Protein AF-A0A830BGW2-F1 (afdb_monomer)

Structure (mmCIF, N/CA/C/O backbone):
data_AF-A0A830BGW2-F1
#
_entry.id   AF-A0A830BGW2-F1
#
loop_
_atom_site.group_PDB
_atom_site.id
_atom_site.type_symbol
_atom_site.label_atom_id
_atom_site.label_alt_id
_atom_site.label_comp_id
_atom_site.label_asym_id
_atom_site.label_entity_id
_atom_site.label_seq_id
_atom_site.pdbx_PDB_ins_code
_atom_site.Cartn_x
_atom_site.Cartn_y
_atom_site.Cartn_z
_atom_site.occupancy
_atom_site.B_iso_or_equiv
_atom_site.auth_seq_id
_atom_site.auth_comp_id
_atom_site.auth_asym_id
_atom_site.auth_atom_id
_atom_site.pdbx_PDB_model_num
ATOM 1 N N . MET A 1 1 ? -6.922 -3.477 -12.347 1.00 86.75 1 MET A N 1
ATOM 2 C CA . MET A 1 1 ? -7.197 -2.874 -11.031 1.00 86.75 1 MET A CA 1
ATOM 3 C C . MET A 1 1 ? -5.938 -2.142 -10.611 1.00 86.75 1 MET A C 1
ATOM 5 O O . MET A 1 1 ? -4.866 -2.716 -10.775 1.00 86.75 1 MET A O 1
ATOM 9 N N . TYR A 1 2 ? -6.068 -0.889 -10.193 1.00 94.88 2 TYR A N 1
ATOM 10 C CA . TYR A 1 2 ? -4.992 -0.072 -9.639 1.00 94.88 2 TYR A CA 1
ATOM 11 C C . TYR A 1 2 ? -5.598 0.778 -8.510 1.00 94.88 2 TYR A C 1
ATOM 13 O O . TYR A 1 2 ? -6.582 1.466 -8.786 1.00 94.88 2 TYR A O 1
ATOM 21 N N . PRO A 1 3 ? -5.069 0.718 -7.274 1.00 97.75 3 PRO A N 1
ATOM 22 C CA . PRO A 1 3 ? -4.076 -0.238 -6.771 1.00 97.75 3 PRO A CA 1
ATOM 23 C C . PRO A 1 3 ? -4.504 -1.704 -6.942 1.00 97.75 3 PRO A C 1
ATOM 25 O O . PRO A 1 3 ? -5.617 -2.009 -7.366 1.00 97.75 3 PRO A O 1
ATOM 28 N N . GLY A 1 4 ? -3.600 -2.637 -6.676 1.00 98.12 4 GLY A N 1
ATOM 29 C CA . GLY A 1 4 ? -3.905 -4.062 -6.681 1.00 98.12 4 GLY A CA 1
ATOM 30 C C . GLY A 1 4 ? -4.868 -4.470 -5.556 1.00 98.12 4 GLY A C 1
ATOM 31 O O . GLY A 1 4 ? -5.144 -3.682 -4.651 1.00 98.12 4 GLY A O 1
ATOM 32 N N . PRO A 1 5 ? -5.383 -5.711 -5.593 1.00 97.88 5 PRO A N 1
ATOM 33 C CA . PRO A 1 5 ? -6.327 -6.190 -4.591 1.00 97.88 5 PRO A CA 1
ATOM 34 C C . PRO A 1 5 ? -5.725 -6.192 -3.181 1.00 97.88 5 PRO A C 1
ATOM 36 O O . PRO A 1 5 ? -4.561 -6.557 -2.981 1.00 97.88 5 PRO A O 1
ATOM 39 N N . THR A 1 6 ? -6.557 -5.852 -2.198 1.00 98.25 6 THR A N 1
ATOM 40 C CA . THR A 1 6 ? -6.263 -6.105 -0.786 1.00 98.25 6 THR A CA 1
ATOM 41 C C . THR A 1 6 ? -6.292 -7.605 -0.529 1.00 98.25 6 THR A C 1
ATOM 43 O O . THR A 1 6 ? -7.244 -8.288 -0.909 1.00 98.25 6 THR A O 1
ATOM 46 N N . LEU A 1 7 ? -5.254 -8.118 0.122 1.00 98.38 7 LEU A N 1
ATOM 47 C CA . LEU A 1 7 ? -5.226 -9.482 0.632 1.00 98.38 7 LEU A CA 1
ATOM 48 C C . LEU A 1 7 ? -5.586 -9.452 2.113 1.00 98.38 7 LEU A C 1
ATOM 50 O O . LEU A 1 7 ? -4.956 -8.723 2.875 1.00 98.38 7 LEU A O 1
ATOM 54 N N . GLU A 1 8 ? -6.582 -10.235 2.513 1.00 97.88 8 GLU A N 1
ATOM 55 C CA . GLU A 1 8 ? -6.997 -10.367 3.910 1.00 97.88 8 GLU A CA 1
ATOM 56 C C . GLU A 1 8 ? -6.738 -11.787 4.400 1.00 97.88 8 GLU A C 1
ATOM 58 O O . GLU A 1 8 ? -7.087 -12.757 3.728 1.00 97.88 8 GLU A O 1
ATOM 63 N N . VAL A 1 9 ? -6.104 -11.890 5.562 1.00 97.56 9 VAL A N 1
ATOM 64 C CA . VAL A 1 9 ? -5.676 -13.141 6.200 1.00 97.56 9 VAL A CA 1
ATOM 65 C C . VAL A 1 9 ? -5.701 -12.968 7.716 1.00 97.56 9 VAL A C 1
ATOM 67 O O . VAL A 1 9 ? -5.643 -11.844 8.213 1.00 97.56 9 VAL A O 1
ATOM 70 N N . ASN A 1 10 ? -5.747 -14.064 8.461 1.00 97.88 10 ASN A N 1
ATOM 71 C CA . ASN A 1 10 ? -5.605 -14.064 9.913 1.00 97.88 10 ASN A CA 1
ATOM 72 C C . ASN A 1 10 ? -4.161 -14.402 10.320 1.00 97.88 10 ASN A C 1
ATOM 74 O O . ASN A 1 10 ? -3.410 -15.061 9.594 1.00 97.88 10 ASN A O 1
ATOM 78 N N . ASN A 1 11 ? -3.756 -13.977 11.515 1.00 97.31 11 ASN A N 1
ATOM 79 C CA . ASN A 1 11 ? -2.487 -14.395 12.109 1.00 97.31 11 ASN A CA 1
ATOM 80 C C . ASN A 1 11 ? -2.453 -15.921 12.327 1.00 97.31 11 ASN A C 1
ATOM 82 O O . ASN A 1 11 ? -3.187 -16.467 13.154 1.00 97.31 11 ASN A O 1
ATOM 86 N N . GLY A 1 12 ? -1.549 -16.604 11.621 1.00 96.75 12 GLY A N 1
ATOM 87 C CA . GLY A 1 12 ? -1.435 -18.064 11.588 1.00 96.75 12 GLY A CA 1
ATOM 88 C C . GLY A 1 12 ? -1.764 -18.682 10.228 1.00 96.75 12 GLY A C 1
ATOM 89 O O . GLY A 1 12 ? -1.385 -19.829 9.992 1.00 96.75 12 GLY A O 1
ATOM 90 N N . ASP A 1 13 ? -2.395 -17.933 9.319 1.00 97.88 13 ASP A N 1
ATOM 91 C CA . ASP A 1 13 ? -2.767 -18.439 7.998 1.00 97.88 13 ASP A CA 1
ATOM 92 C C . ASP A 1 13 ? -1.550 -18.663 7.089 1.00 97.88 13 ASP A C 1
ATOM 94 O O . ASP A 1 13 ? -0.530 -17.962 7.153 1.00 97.88 13 ASP A O 1
ATOM 98 N N . THR A 1 14 ? -1.683 -19.628 6.174 1.00 98.06 14 THR A N 1
ATOM 99 C CA . THR A 1 14 ? -0.762 -19.810 5.047 1.00 98.06 14 THR A CA 1
ATOM 100 C C . THR A 1 14 ? -1.310 -19.114 3.809 1.00 98.06 14 THR A C 1
ATOM 102 O O . THR A 1 14 ? -2.296 -19.555 3.218 1.00 98.06 14 THR A O 1
ATOM 105 N N . LEU A 1 15 ? -0.613 -18.074 3.358 1.00 97.38 15 LEU A N 1
ATOM 106 C CA . LEU A 1 15 ? -0.932 -17.380 2.118 1.00 97.38 15 LEU A CA 1
ATOM 107 C C . LEU A 1 15 ? -0.281 -18.104 0.930 1.00 97.38 15 LEU A C 1
ATOM 109 O O . LEU A 1 15 ? 0.913 -18.413 0.956 1.00 97.38 15 LEU A O 1
ATOM 113 N N . VAL A 1 16 ? -1.061 -18.366 -0.125 1.00 98.50 16 VAL A N 1
ATOM 114 C CA . VAL A 1 16 ? -0.588 -18.988 -1.374 1.00 98.50 16 VAL A CA 1
ATOM 115 C C . VAL A 1 16 ? -1.024 -18.145 -2.568 1.00 98.50 16 VAL A C 1
ATOM 117 O O . VAL A 1 16 ? -2.206 -18.107 -2.900 1.00 98.50 16 VAL A O 1
ATOM 120 N N . VAL A 1 17 ? -0.077 -17.502 -3.253 1.00 98.50 17 VAL A N 1
ATOM 121 C CA . VAL A 1 17 ? -0.365 -16.621 -4.397 1.00 98.50 17 VAL A CA 1
ATOM 122 C C . VAL A 1 17 ? 0.412 -17.064 -5.627 1.00 98.50 17 VAL A C 1
ATOM 124 O O . VAL A 1 17 ? 1.641 -17.010 -5.664 1.00 98.50 17 VAL A O 1
ATOM 127 N N . LYS A 1 18 ? -0.309 -17.475 -6.675 1.00 98.62 18 LYS A N 1
ATOM 128 C CA . LYS A 1 18 ? 0.269 -17.738 -7.998 1.00 98.62 18 LYS A CA 1
ATOM 129 C C . LYS A 1 18 ? 0.289 -16.451 -8.820 1.00 98.62 18 LYS A C 1
ATOM 131 O O . LYS A 1 18 ? -0.730 -16.036 -9.364 1.00 98.62 18 LYS A O 1
ATOM 136 N N . VAL A 1 19 ? 1.469 -15.865 -8.971 1.00 98.56 19 VAL A N 1
ATOM 137 C CA . VAL A 1 19 ? 1.695 -14.697 -9.824 1.00 98.56 19 VAL A CA 1
ATOM 138 C C . VAL A 1 19 ? 1.971 -15.177 -11.241 1.00 98.56 19 VAL A C 1
ATOM 140 O O . VAL A 1 19 ? 2.866 -15.988 -11.460 1.00 98.56 19 VAL A O 1
ATOM 143 N N . THR A 1 20 ? 1.201 -14.691 -12.214 1.00 98.56 20 THR A N 1
ATOM 144 C CA . THR A 1 20 ? 1.438 -14.941 -13.644 1.00 98.56 20 THR A CA 1
ATOM 145 C C . THR A 1 20 ? 1.809 -13.631 -14.311 1.00 98.56 20 THR A C 1
ATOM 147 O O . THR A 1 20 ? 0.979 -12.727 -14.403 1.00 98.56 20 THR A O 1
ATOM 150 N N . ASN A 1 21 ? 3.049 -13.525 -14.777 1.00 98.44 21 ASN A N 1
ATOM 151 C CA . ASN A 1 21 ? 3.533 -12.310 -15.402 1.00 98.44 21 ASN A CA 1
ATOM 152 C C . ASN A 1 21 ? 3.025 -12.218 -16.847 1.00 98.44 21 ASN A C 1
ATOM 154 O O . ASN A 1 21 ? 3.524 -12.901 -17.738 1.00 98.44 21 ASN A O 1
ATOM 158 N N . ARG A 1 22 ? 2.031 -11.359 -17.078 1.00 97.62 22 ARG A N 1
ATOM 159 C CA . ARG A 1 22 ? 1.539 -10.998 -18.420 1.00 97.62 22 ARG A CA 1
ATOM 160 C C . ARG A 1 22 ? 2.045 -9.629 -18.891 1.00 97.62 22 ARG A C 1
ATOM 162 O O . ARG A 1 22 ? 1.592 -9.137 -19.918 1.00 97.62 22 ARG A O 1
ATOM 169 N N . ALA A 1 23 ? 2.945 -9.001 -18.138 1.00 95.00 23 ALA A N 1
ATOM 170 C CA . ALA A 1 23 ? 3.544 -7.726 -18.497 1.00 95.00 23 ALA A CA 1
ATOM 171 C C . ALA A 1 23 ? 4.742 -7.920 -19.440 1.00 95.00 23 ALA A C 1
ATOM 173 O O . ALA A 1 23 ? 5.259 -9.022 -19.616 1.00 95.00 23 ALA A O 1
ATOM 174 N N . ARG A 1 24 ? 5.216 -6.812 -20.020 1.00 96.19 24 ARG A N 1
ATOM 175 C CA . ARG A 1 24 ? 6.426 -6.777 -20.861 1.00 96.19 24 ARG A CA 1
ATOM 176 C C . ARG A 1 24 ? 7.738 -6.798 -20.070 1.00 96.19 24 ARG A C 1
ATOM 178 O O . ARG A 1 24 ? 8.797 -6.998 -20.655 1.00 96.19 24 ARG A O 1
ATOM 185 N N . TYR A 1 25 ? 7.675 -6.550 -18.763 1.00 97.25 25 TYR A N 1
ATOM 186 C CA . TYR A 1 25 ? 8.839 -6.457 -17.884 1.00 97.25 25 TYR A CA 1
ATOM 187 C C . TYR A 1 25 ? 9.001 -7.719 -17.043 1.00 97.25 25 TYR A C 1
ATOM 189 O O . TYR A 1 25 ? 8.020 -8.373 -16.698 1.00 97.25 25 TYR A O 1
ATOM 197 N N . ASN A 1 26 ? 10.244 -8.028 -16.683 1.00 98.19 26 ASN A N 1
ATOM 198 C CA . ASN A 1 26 ? 10.555 -8.942 -15.588 1.00 98.19 26 ASN A CA 1
ATOM 199 C C . ASN A 1 26 ? 9.978 -8.393 -14.277 1.00 98.19 26 ASN A C 1
ATOM 201 O O . ASN A 1 26 ? 10.038 -7.187 -14.047 1.00 98.19 26 ASN A O 1
ATOM 205 N N . VAL A 1 27 ? 9.411 -9.264 -13.442 1.00 98.25 27 VAL A N 1
ATOM 206 C CA . VAL A 1 27 ? 8.794 -8.848 -12.178 1.00 98.25 27 VAL A CA 1
ATOM 207 C C . VAL A 1 27 ? 8.971 -9.905 -11.097 1.00 98.25 27 VAL A C 1
ATOM 209 O O . VAL A 1 27 ? 8.933 -11.107 -11.362 1.00 98.25 27 VAL A O 1
ATOM 212 N N . THR A 1 28 ? 9.105 -9.448 -9.865 1.00 98.69 28 THR A N 1
ATOM 213 C CA . THR A 1 28 ? 8.924 -10.218 -8.638 1.00 98.69 28 THR A CA 1
ATOM 214 C C . THR A 1 28 ? 7.951 -9.478 -7.729 1.00 98.69 28 THR A C 1
ATOM 216 O O . THR A 1 28 ? 7.797 -8.263 -7.857 1.00 98.69 28 THR A O 1
ATOM 219 N N . ILE A 1 29 ? 7.280 -10.191 -6.826 1.00 98.75 29 ILE A N 1
ATOM 220 C CA . ILE A 1 29 ? 6.390 -9.602 -5.818 1.00 98.75 29 ILE A CA 1
ATOM 221 C C . ILE A 1 29 ? 6.987 -9.848 -4.438 1.00 98.75 29 ILE A C 1
ATOM 223 O O . ILE A 1 29 ? 7.392 -10.970 -4.145 1.00 98.75 29 ILE A O 1
ATOM 227 N N . HIS A 1 30 ? 7.017 -8.804 -3.617 1.00 98.75 30 HIS A N 1
ATOM 228 C CA . HIS A 1 30 ? 7.438 -8.834 -2.226 1.00 98.75 30 HIS A CA 1
ATOM 229 C C . HIS A 1 30 ? 6.271 -8.542 -1.286 1.00 98.75 30 HIS A C 1
ATOM 231 O O . HIS A 1 30 ? 5.373 -7.755 -1.597 1.00 98.75 30 HIS A O 1
ATOM 237 N N . TRP A 1 31 ? 6.311 -9.188 -0.126 1.00 98.44 31 TRP A N 1
ATOM 238 C CA . TRP A 1 31 ? 5.293 -9.147 0.919 1.00 98.44 31 TRP A CA 1
ATOM 239 C C . TRP A 1 31 ? 5.818 -8.279 2.058 1.00 98.44 31 TRP A C 1
ATOM 241 O O . TRP A 1 31 ? 6.328 -8.785 3.056 1.00 98.44 31 TRP A O 1
ATOM 251 N N . HIS A 1 32 ? 5.767 -6.965 1.857 1.00 98.12 32 HIS A N 1
ATOM 252 C CA . HIS A 1 32 ? 6.460 -6.000 2.697 1.00 98.12 32 HIS A CA 1
ATOM 253 C C . HIS A 1 32 ? 6.093 -6.141 4.173 1.00 98.12 32 HIS A C 1
ATOM 255 O O . HIS A 1 32 ? 4.924 -6.104 4.552 1.00 98.12 32 HIS A O 1
ATOM 261 N N . GLY A 1 33 ? 7.120 -6.288 5.007 1.00 97.12 33 GLY A N 1
ATOM 262 C CA . GLY A 1 33 ? 6.994 -6.456 6.450 1.00 97.12 33 GLY A CA 1
ATOM 263 C C . GLY A 1 33 ? 6.668 -7.880 6.901 1.00 97.12 33 GLY A C 1
ATOM 264 O O . GLY A 1 33 ? 6.787 -8.157 8.092 1.00 97.12 33 GLY A O 1
ATOM 265 N N . VAL A 1 34 ? 6.310 -8.812 6.008 1.00 97.94 34 VAL A N 1
ATOM 266 C CA . VAL A 1 34 ? 6.160 -10.225 6.385 1.00 97.94 34 VAL A CA 1
ATOM 267 C C . VAL A 1 34 ? 7.537 -10.796 6.708 1.00 97.94 34 VAL A C 1
ATOM 269 O O . VAL A 1 34 ? 8.451 -10.734 5.895 1.00 97.94 34 VAL A O 1
ATOM 272 N N . ARG A 1 35 ? 7.689 -11.407 7.886 1.00 95.88 35 ARG A N 1
ATOM 273 C CA . ARG A 1 35 ? 9.000 -11.876 8.384 1.00 95.88 35 ARG A CA 1
ATOM 274 C C . ARG A 1 35 ? 9.650 -13.006 7.572 1.00 95.88 35 ARG A C 1
ATOM 276 O O . ARG A 1 35 ? 10.829 -13.276 7.768 1.00 95.88 35 ARG A O 1
ATOM 283 N N . GLN A 1 36 ? 8.889 -13.709 6.731 1.00 96.75 36 GLN A N 1
ATOM 284 C CA . GLN A 1 36 ? 9.351 -14.847 5.918 1.00 96.75 36 GLN A CA 1
ATOM 285 C C . GLN A 1 36 ? 10.139 -15.907 6.708 1.00 96.75 36 GLN A C 1
ATOM 287 O O . GLN A 1 36 ? 11.223 -16.350 6.316 1.00 96.75 36 GLN A O 1
ATOM 292 N N . MET A 1 37 ? 9.582 -16.335 7.846 1.00 95.94 37 MET A N 1
ATOM 293 C CA . MET A 1 37 ? 10.225 -17.290 8.750 1.00 95.94 37 MET A CA 1
ATOM 294 C C . MET A 1 37 ? 10.520 -18.618 8.038 1.00 95.94 37 MET A C 1
ATOM 296 O O . MET A 1 37 ? 9.629 -19.443 7.842 1.00 95.94 37 MET A O 1
ATOM 300 N N . ARG A 1 38 ? 11.798 -18.834 7.692 1.00 96.12 38 ARG A N 1
ATOM 301 C CA . ARG A 1 38 ? 12.296 -20.004 6.939 1.00 96.12 38 ARG A CA 1
ATOM 302 C C . ARG A 1 38 ? 11.680 -20.158 5.539 1.00 96.12 38 ARG A C 1
ATOM 304 O O . ARG A 1 38 ? 11.678 -21.261 5.008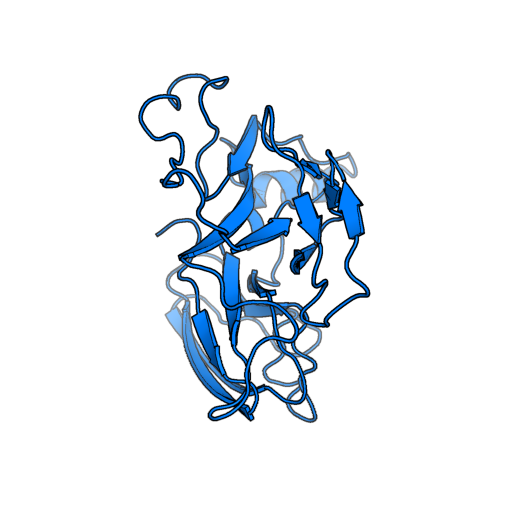 1.00 96.12 38 ARG A O 1
ATOM 311 N N . THR A 1 39 ? 11.195 -19.073 4.935 1.00 97.56 39 THR A N 1
ATOM 312 C CA . THR A 1 39 ? 10.552 -19.068 3.605 1.00 97.56 39 THR A CA 1
ATOM 313 C C . THR A 1 39 ? 11.134 -17.9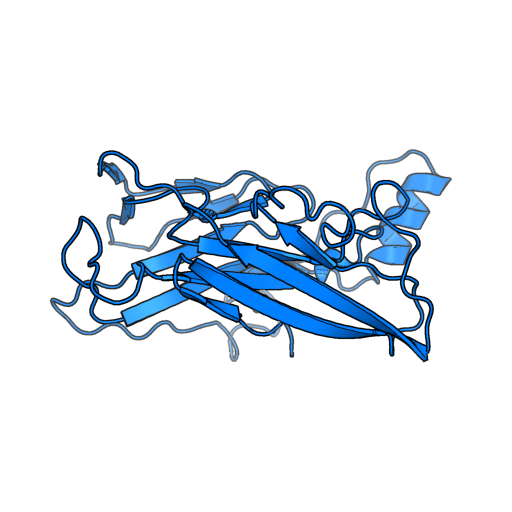99 2.682 1.00 97.56 39 THR A C 1
ATOM 315 O O . THR A 1 39 ? 10.430 -17.446 1.842 1.00 97.56 39 THR A O 1
ATOM 318 N N . ALA A 1 40 ? 12.436 -17.716 2.801 1.00 97.62 40 ALA A N 1
ATOM 319 C CA . ALA A 1 40 ? 13.110 -16.649 2.052 1.00 97.62 40 ALA A CA 1
ATOM 320 C C . ALA A 1 40 ? 12.941 -16.750 0.522 1.00 97.62 40 ALA A C 1
ATOM 322 O O . ALA A 1 40 ? 12.902 -15.729 -0.154 1.00 97.62 40 ALA A O 1
ATOM 323 N N . TRP A 1 41 ? 12.765 -17.952 -0.041 1.00 97.69 41 TRP A N 1
ATOM 324 C CA . TRP A 1 41 ? 12.482 -18.135 -1.476 1.00 97.69 41 TRP A CA 1
ATOM 325 C C . TRP A 1 41 ? 11.164 -17.487 -1.933 1.00 97.69 41 TRP A C 1
ATOM 327 O O . TRP A 1 41 ? 10.995 -17.231 -3.120 1.00 97.69 41 TRP A O 1
ATOM 337 N N . ALA A 1 42 ? 10.232 -17.232 -1.012 1.00 98.25 42 ALA A N 1
ATOM 338 C CA . ALA A 1 42 ? 8.969 -16.551 -1.267 1.00 98.25 42 ALA A CA 1
ATOM 339 C C . ALA A 1 42 ? 9.014 -15.058 -0.891 1.00 98.25 42 ALA A C 1
ATOM 341 O O . ALA A 1 42 ? 7.970 -14.408 -0.890 1.00 98.25 42 ALA A O 1
ATOM 342 N N . ASP A 1 43 ? 10.190 -14.514 -0.563 1.00 98.44 43 ASP A N 1
ATOM 343 C CA . ASP A 1 43 ? 10.312 -13.131 -0.110 1.00 98.44 43 ASP A CA 1
ATOM 344 C C . ASP A 1 43 ? 10.145 -12.120 -1.246 1.00 98.44 43 ASP A C 1
ATOM 346 O O . ASP A 1 43 ? 9.420 -11.148 -1.072 1.00 98.44 43 ASP A O 1
ATOM 350 N N . GLY A 1 44 ? 10.748 -12.350 -2.419 1.00 98.31 44 GLY A N 1
ATOM 351 C CA . GLY A 1 44 ? 10.502 -11.525 -3.607 1.00 98.31 44 GLY A CA 1
ATOM 352 C C . GLY A 1 44 ? 11.634 -10.637 -4.134 1.00 98.31 44 GLY A C 1
ATOM 353 O O . GLY A 1 44 ? 11.660 -10.452 -5.349 1.00 98.31 44 GLY A O 1
ATOM 354 N N . PRO A 1 45 ? 12.559 -10.067 -3.341 1.00 98.31 45 PRO A N 1
ATOM 355 C CA . PRO A 1 45 ? 13.558 -9.134 -3.866 1.00 98.31 45 PRO A CA 1
ATOM 356 C C . PRO A 1 45 ? 14.372 -9.693 -5.049 1.00 98.31 45 PRO A C 1
ATOM 358 O O . PRO A 1 45 ? 15.059 -10.716 -4.937 1.00 98.31 45 PRO A O 1
ATOM 361 N N . GLU A 1 46 ? 14.261 -9.024 -6.206 1.00 97.94 46 GLU A N 1
ATOM 362 C CA . GLU A 1 46 ? 14.873 -9.457 -7.467 1.00 97.94 46 GLU A CA 1
ATOM 363 C C . GLU A 1 46 ? 16.401 -9.548 -7.329 1.00 97.94 46 GLU A C 1
ATOM 365 O O . GLU A 1 46 ? 17.042 -8.629 -6.827 1.00 97.94 46 GLU A O 1
ATOM 370 N N . PHE A 1 47 ? 16.979 -10.669 -7.770 1.00 97.94 47 PHE A N 1
ATOM 371 C CA . PHE A 1 47 ? 18.412 -10.992 -7.680 1.00 97.94 47 PHE A CA 1
ATOM 372 C C . PHE A 1 47 ? 18.985 -11.140 -6.262 1.00 97.94 47 PHE A C 1
ATOM 374 O O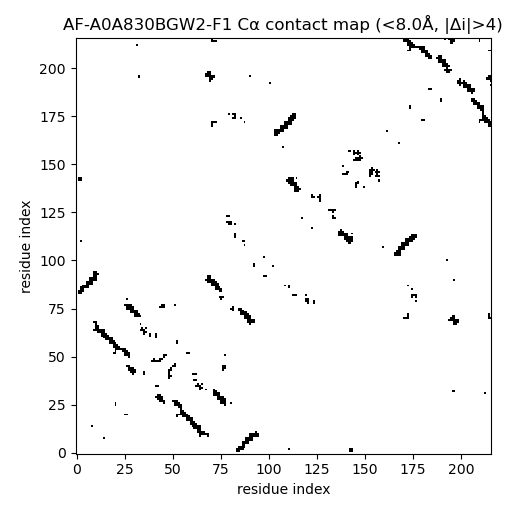 . PHE A 1 47 ? 20.179 -11.392 -6.128 1.00 97.94 47 PHE A O 1
ATOM 381 N N . VAL A 1 48 ? 18.152 -11.067 -5.221 1.00 98.25 48 VAL A N 1
ATOM 382 C CA . VAL A 1 48 ? 18.559 -11.358 -3.838 1.00 98.25 48 VAL A CA 1
ATOM 383 C C . VAL A 1 48 ? 18.025 -12.720 -3.411 1.00 98.25 48 VAL A C 1
ATOM 385 O O . VAL A 1 48 ? 18.803 -13.617 -3.104 1.00 98.25 48 VAL A O 1
ATOM 388 N N . THR A 1 49 ? 16.703 -12.904 -3.425 1.00 98.00 49 THR A N 1
ATOM 389 C CA . THR A 1 49 ? 16.070 -14.164 -2.993 1.00 98.00 49 THR A CA 1
ATOM 390 C C . THR A 1 49 ? 15.549 -15.001 -4.153 1.00 98.00 49 THR A C 1
ATOM 392 O O . THR A 1 49 ? 15.353 -16.207 -4.005 1.00 98.00 49 THR A O 1
ATOM 395 N N . GLN A 1 50 ? 15.360 -14.390 -5.327 1.00 97.44 50 GLN A N 1
ATOM 396 C CA . GLN A 1 50 ? 14.929 -15.091 -6.532 1.00 97.44 50 GLN A CA 1
ATOM 397 C C . GLN A 1 50 ? 15.345 -14.382 -7.827 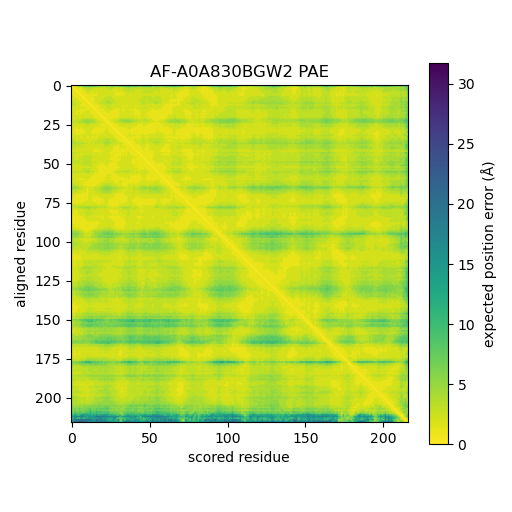1.00 97.44 50 GLN A C 1
ATOM 399 O O . GLN A 1 50 ? 15.525 -13.165 -7.882 1.00 97.44 50 GLN A O 1
ATOM 404 N N . CYS A 1 51 ? 15.410 -15.149 -8.916 1.00 98.06 51 CYS A N 1
ATOM 405 C CA . CYS A 1 51 ? 15.373 -14.588 -10.264 1.00 98.06 51 CYS A CA 1
ATOM 406 C C . CYS A 1 51 ? 13.961 -14.057 -10.595 1.00 98.06 51 CYS A C 1
ATOM 408 O O . CYS A 1 51 ? 12.966 -14.558 -10.052 1.00 98.06 51 CYS A O 1
ATOM 410 N N . PRO A 1 52 ? 13.843 -13.082 -11.514 1.00 98.25 52 PRO A N 1
ATOM 411 C CA . PRO A 1 52 ? 12.547 -12.541 -11.895 1.00 98.25 52 PRO A CA 1
ATOM 412 C C . PRO A 1 52 ? 11.651 -13.545 -12.613 1.00 98.25 52 PRO A C 1
ATOM 414 O O . PRO A 1 52 ? 12.102 -14.381 -13.404 1.00 98.25 52 PRO A O 1
ATOM 417 N N . ILE A 1 53 ? 10.344 -13.376 -12.421 1.00 98.69 53 ILE A N 1
ATOM 418 C CA . ILE A 1 53 ? 9.321 -14.037 -13.223 1.00 98.69 53 ILE A CA 1
ATOM 419 C C . ILE A 1 53 ? 9.332 -13.366 -14.597 1.00 98.69 53 ILE A C 1
ATOM 421 O O . ILE A 1 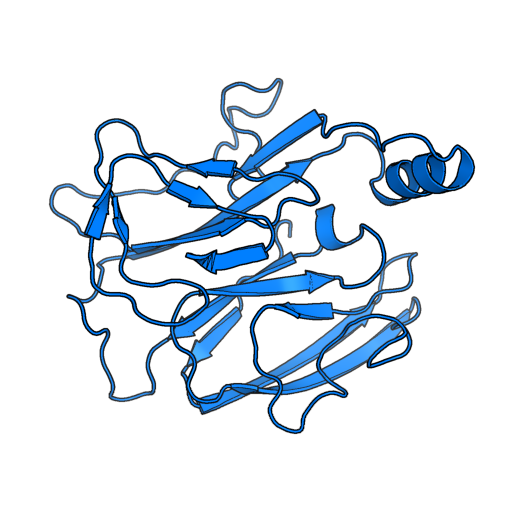53 ? 8.923 -12.212 -14.747 1.00 98.69 53 ILE A O 1
ATOM 425 N N . ARG A 1 54 ? 9.823 -14.074 -15.616 1.00 98.44 54 ARG A N 1
ATOM 426 C CA . ARG A 1 54 ? 9.861 -13.563 -16.995 1.00 98.44 54 ARG A CA 1
ATOM 427 C C . ARG A 1 54 ? 8.447 -13.401 -17.577 1.00 98.44 54 ARG A C 1
ATOM 429 O O . ARG A 1 54 ? 7.543 -14.129 -17.153 1.00 98.44 54 ARG A O 1
ATOM 436 N N . PRO A 1 55 ? 8.250 -12.519 -18.574 1.00 98.56 55 PRO A N 1
ATOM 437 C CA . PRO A 1 55 ? 6.999 -12.438 -19.324 1.00 98.56 55 PRO A CA 1
ATOM 438 C C . PRO A 1 55 ? 6.501 -13.815 -19.786 1.00 98.56 55 PRO A C 1
ATOM 440 O O . PRO A 1 55 ? 7.269 -14.643 -20.277 1.00 98.56 55 PRO A O 1
ATOM 443 N N . GLY A 1 56 ? 5.212 -14.079 -19.583 1.00 98.44 56 GLY A N 1
ATOM 444 C CA . GLY A 1 56 ? 4.554 -15.348 -19.897 1.00 98.44 56 GLY A CA 1
ATOM 445 C C . GLY A 1 56 ? 4.818 -16.487 -18.905 1.00 98.44 56 GLY A C 1
ATOM 446 O O . GLY A 1 56 ? 4.303 -17.587 -19.106 1.00 98.44 56 GLY A O 1
ATOM 447 N N . LYS A 1 57 ? 5.609 -16.272 -17.846 1.00 98.62 57 LYS A N 1
ATOM 448 C CA . LYS A 1 57 ? 5.882 -17.277 -16.804 1.00 98.62 57 LYS A CA 1
ATOM 449 C C . LYS A 1 57 ? 5.089 -16.996 -15.529 1.00 98.62 57 LYS A C 1
ATOM 451 O O . LYS A 1 57 ? 4.537 -15.912 -15.336 1.00 98.62 57 LYS A O 1
ATOM 456 N N . SER A 1 58 ? 5.044 -17.995 -14.653 1.00 98.62 58 SER A N 1
ATOM 457 C CA . SER A 1 58 ? 4.374 -17.905 -13.358 1.00 98.62 58 SER A CA 1
ATOM 458 C C . SER A 1 58 ? 5.282 -18.391 -12.237 1.00 98.62 58 SER A C 1
ATOM 460 O O . SER A 1 58 ? 6.140 -19.243 -12.458 1.00 98.62 58 SER A O 1
ATOM 462 N N . TYR A 1 59 ? 5.038 -17.891 -11.031 1.00 98.56 59 TYR A N 1
ATOM 463 C CA . TYR A 1 59 ? 5.659 -18.358 -9.796 1.00 98.56 59 TYR A CA 1
ATOM 464 C C . TYR A 1 59 ? 4.618 -18.369 -8.676 1.00 98.56 59 TYR A C 1
ATOM 466 O O . TYR A 1 59 ? 3.735 -17.510 -8.641 1.00 98.56 59 TYR A O 1
ATOM 474 N N . THR A 1 60 ? 4.697 -19.350 -7.779 1.00 98.75 60 THR A N 1
ATOM 475 C CA . THR A 1 60 ? 3.780 -19.463 -6.642 1.00 98.75 60 THR A CA 1
ATOM 476 C C . THR A 1 60 ? 4.516 -19.140 -5.353 1.00 98.75 60 THR A C 1
ATOM 478 O O . THR A 1 60 ? 5.376 -19.899 -4.919 1.00 98.75 60 THR A O 1
ATOM 481 N N . TYR A 1 61 ? 4.122 -18.036 -4.729 1.00 98.75 61 TYR A N 1
ATOM 482 C CA . TYR A 1 61 ? 4.534 -17.658 -3.385 1.00 98.75 61 TYR A CA 1
ATOM 483 C C . TYR A 1 61 ? 3.708 -18.441 -2.367 1.00 98.75 61 TYR A C 1
ATOM 485 O O . TYR A 1 61 ? 2.487 -18.530 -2.505 1.00 98.75 61 TYR A O 1
ATOM 493 N N . ARG A 1 62 ? 4.366 -19.026 -1.365 1.00 98.50 62 ARG A N 1
ATOM 494 C CA . ARG A 1 62 ? 3.720 -19.757 -0.270 1.00 98.50 62 ARG A CA 1
ATOM 495 C C . ARG A 1 62 ? 4.506 -19.549 1.018 1.00 98.50 62 ARG A C 1
ATOM 497 O O . ARG A 1 62 ? 5.674 -19.927 1.073 1.00 98.50 62 ARG A O 1
ATOM 504 N N . PHE A 1 63 ? 3.856 -19.004 2.039 1.00 98.31 63 PHE A N 1
ATOM 505 C CA . PHE A 1 63 ? 4.433 -18.802 3.370 1.00 98.31 63 PHE A CA 1
ATOM 506 C C . PHE A 1 63 ? 3.331 -18.688 4.427 1.00 98.31 63 PHE A C 1
ATOM 508 O O . PHE A 1 63 ? 2.175 -18.414 4.107 1.00 98.31 63 PHE A O 1
ATOM 515 N N . THR A 1 64 ? 3.697 -18.899 5.689 1.00 98.06 64 THR A N 1
ATOM 516 C CA . THR A 1 64 ? 2.787 -18.769 6.836 1.00 98.06 64 THR A CA 1
ATOM 517 C C . THR A 1 64 ? 3.075 -17.478 7.583 1.00 98.06 64 THR A C 1
ATOM 519 O O . THR A 1 64 ? 4.232 -17.176 7.876 1.00 98.06 64 THR A O 1
ATOM 522 N N . ILE A 1 65 ? 2.025 -16.736 7.919 1.00 96.62 65 ILE A N 1
ATOM 523 C CA . ILE A 1 65 ? 2.123 -15.510 8.710 1.00 96.62 65 ILE A CA 1
ATOM 524 C C . ILE A 1 65 ? 2.186 -15.886 10.186 1.00 96.62 65 ILE A C 1
ATOM 526 O O . ILE A 1 65 ? 1.332 -16.615 10.683 1.00 96.62 65 ILE A O 1
ATOM 530 N N . GLN A 1 66 ? 3.220 -15.415 10.885 1.00 94.44 66 GLN A N 1
ATOM 531 C CA . GLN A 1 66 ? 3.491 -15.817 12.265 1.00 94.44 66 GLN A CA 1
ATOM 532 C C . GLN A 1 66 ? 3.757 -14.609 13.160 1.00 94.44 66 GLN A C 1
ATOM 534 O O . GLN A 1 66 ? 4.788 -13.939 13.041 1.00 94.44 66 GLN A O 1
ATOM 539 N N . GLY A 1 67 ? 2.843 -14.371 14.103 1.00 94.38 67 GLY A N 1
ATOM 540 C CA . GLY A 1 67 ? 3.018 -13.372 15.156 1.00 94.38 67 GLY A CA 1
ATOM 541 C C . GLY A 1 67 ? 3.064 -11.944 14.617 1.00 94.38 67 GLY A C 1
ATOM 542 O O . GLY A 1 67 ? 3.909 -11.159 15.055 1.00 94.38 67 GLY A O 1
ATOM 543 N N . GLN A 1 68 ? 2.218 -11.650 13.630 1.00 96.38 68 GLN A N 1
ATOM 544 C CA . GLN A 1 68 ? 2.013 -10.323 13.051 1.00 96.38 68 GLN A CA 1
ATOM 545 C C . GLN A 1 68 ? 0.511 -10.083 12.933 1.00 96.38 68 GLN A C 1
ATOM 547 O O . GLN A 1 68 ? -0.205 -10.985 12.512 1.00 96.38 68 GLN A O 1
ATOM 552 N N . GLU A 1 69 ? 0.053 -8.890 13.300 1.00 97.25 69 GLU A N 1
ATOM 553 C CA . GLU A 1 69 ? -1.352 -8.473 13.240 1.00 97.25 69 GLU A CA 1
ATOM 554 C C . GLU A 1 69 ? -1.419 -6.976 12.953 1.00 97.25 69 GLU A C 1
ATOM 556 O O . GLU A 1 69 ? -0.730 -6.181 13.585 1.00 97.25 69 GLU A O 1
ATOM 561 N N . GLY A 1 70 ? -2.254 -6.566 12.006 1.00 97.38 70 GLY A N 1
ATOM 562 C CA . G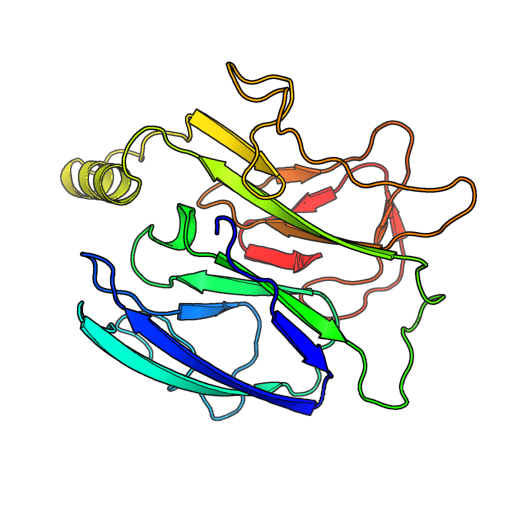LY A 1 70 ? -2.402 -5.173 11.611 1.00 97.38 70 GLY A CA 1
ATOM 563 C C . GLY A 1 70 ? -2.356 -5.005 10.100 1.00 97.38 70 GLY A C 1
ATOM 564 O O . GLY A 1 70 ? -2.951 -5.782 9.357 1.00 97.38 70 GLY A O 1
ATOM 565 N N . THR A 1 71 ? -1.705 -3.939 9.650 1.00 98.44 71 THR A N 1
ATOM 566 C CA . THR A 1 71 ? -1.625 -3.579 8.233 1.00 98.44 71 THR A CA 1
ATOM 567 C C . THR A 1 71 ? -0.193 -3.749 7.755 1.00 98.44 71 THR A C 1
ATOM 569 O O . THR A 1 71 ? 0.727 -3.218 8.369 1.00 98.44 71 THR A O 1
ATOM 572 N N . LEU A 1 72 ? -0.036 -4.467 6.652 1.00 98.31 72 LEU A N 1
ATOM 573 C CA . LEU A 1 72 ? 1.145 -4.540 5.805 1.00 98.31 72 LEU A CA 1
ATOM 574 C C . LEU A 1 72 ? 0.718 -4.236 4.362 1.00 98.31 72 LEU A C 1
ATOM 576 O O . LEU A 1 72 ? -0.409 -3.809 4.092 1.00 98.31 72 LEU A O 1
ATOM 580 N N . TRP A 1 73 ? 1.610 -4.469 3.410 1.00 98.62 73 TRP A N 1
ATOM 581 C CA . TRP A 1 73 ? 1.323 -4.306 1.994 1.00 98.62 73 TRP A CA 1
ATOM 582 C C . TRP A 1 73 ? 2.191 -5.242 1.160 1.00 98.62 73 TRP A C 1
ATOM 584 O O . TRP A 1 73 ? 3.155 -5.827 1.645 1.00 98.62 73 TRP A O 1
ATOM 594 N N . TRP A 1 74 ? 1.828 -5.427 -0.099 1.00 98.69 74 TRP A N 1
ATOM 595 C CA . TRP A 1 74 ? 2.625 -6.158 -1.073 1.00 98.69 74 TRP A CA 1
ATOM 596 C C . TRP A 1 74 ? 2.940 -5.236 -2.244 1.00 98.69 74 TRP A C 1
ATOM 598 O O . TRP A 1 74 ? 2.159 -4.341 -2.570 1.00 98.69 74 TRP A O 1
ATOM 608 N N . HIS A 1 75 ? 4.084 -5.443 -2.889 1.00 98.69 75 HIS A N 1
ATOM 609 C CA . HIS A 1 75 ? 4.485 -4.645 -4.042 1.00 98.69 75 HIS A CA 1
ATOM 610 C C . HIS A 1 75 ? 5.447 -5.385 -4.960 1.00 98.69 75 HIS A C 1
ATOM 612 O O . HIS A 1 75 ? 6.100 -6.346 -4.558 1.00 98.69 75 HIS A O 1
ATOM 618 N N . ALA A 1 76 ? 5.566 -4.931 -6.206 1.00 98.38 76 ALA A N 1
ATOM 619 C CA . ALA A 1 76 ? 6.635 -5.403 -7.069 1.00 98.38 76 ALA A CA 1
ATOM 620 C C . ALA A 1 76 ? 8.002 -5.042 -6.473 1.00 98.38 76 ALA A C 1
ATOM 622 O O . ALA A 1 76 ? 8.202 -3.929 -5.993 1.00 98.38 76 ALA A O 1
ATOM 623 N N . HIS A 1 77 ? 8.963 -5.959 -6.521 1.00 97.94 77 HIS A N 1
ATOM 624 C CA . HIS A 1 77 ? 10.316 -5.724 -6.006 1.00 97.94 77 HIS A CA 1
ATOM 625 C C . HIS A 1 77 ? 11.368 -5.826 -7.115 1.00 97.94 77 HIS A C 1
ATOM 627 O O . HIS A 1 77 ? 12.455 -6.377 -6.935 1.00 97.94 77 HIS A O 1
ATOM 633 N N . SER A 1 78 ? 11.013 -5.269 -8.275 1.00 97.12 78 SER A N 1
ATOM 634 C CA . SER A 1 78 ? 11.841 -5.186 -9.479 1.00 97.12 78 SER A CA 1
ATOM 635 C C . SER A 1 78 ? 11.750 -3.773 -10.050 1.00 97.12 78 SER A C 1
ATOM 637 O O . SER A 1 78 ? 10.673 -3.337 -10.471 1.00 97.12 78 SER A O 1
ATOM 639 N N . SER A 1 79 ? 12.874 -3.051 -10.075 1.00 95.12 79 SER A N 1
ATOM 640 C CA . SER A 1 79 ? 12.940 -1.660 -10.552 1.00 95.12 79 SER A CA 1
ATOM 641 C C . SER A 1 79 ? 11.843 -0.769 -9.922 1.00 95.12 79 SER A C 1
ATOM 643 O O . SER A 1 79 ? 11.497 -0.927 -8.754 1.00 95.12 79 SER A O 1
ATOM 645 N N . TRP A 1 80 ? 11.285 0.175 -10.683 1.00 96.69 80 TRP A N 1
ATOM 646 C CA . TRP A 1 80 ? 10.199 1.069 -10.263 1.00 96.69 80 TRP A CA 1
ATOM 647 C C . TRP A 1 80 ? 8.799 0.522 -10.579 1.00 96.69 80 TRP A C 1
ATOM 649 O O . TRP A 1 80 ? 7.824 1.271 -10.604 1.00 96.69 80 TRP A O 1
ATOM 659 N N . LEU A 1 81 ? 8.649 -0.793 -10.790 1.00 97.38 81 LEU A N 1
ATOM 660 C CA . LEU A 1 81 ? 7.329 -1.385 -11.055 1.00 97.38 81 LEU A CA 1
ATOM 661 C C . LEU A 1 81 ? 6.351 -1.196 -9.885 1.00 97.38 81 LEU A C 1
ATOM 663 O O . LEU A 1 81 ? 5.141 -1.138 -10.108 1.00 97.38 81 LEU A O 1
ATOM 667 N N . ARG A 1 82 ? 6.851 -1.021 -8.651 1.00 97.12 82 ARG A N 1
ATOM 668 C CA . ARG A 1 82 ? 6.008 -0.699 -7.488 1.00 97.12 82 ARG A CA 1
ATOM 669 C C . ARG A 1 82 ? 5.303 0.654 -7.563 1.00 97.12 82 ARG A C 1
ATOM 671 O O . ARG A 1 82 ? 4.449 0.891 -6.729 1.00 97.12 82 ARG A O 1
ATOM 678 N N . ALA A 1 83 ? 5.596 1.504 -8.551 1.00 97.00 83 ALA A N 1
ATOM 679 C CA . ALA A 1 83 ? 4.802 2.708 -8.813 1.00 97.00 83 ALA A CA 1
ATOM 680 C C . ALA A 1 83 ? 3.327 2.386 -9.116 1.00 97.00 83 ALA A C 1
ATOM 682 O O . ALA A 1 83 ? 2.443 3.198 -8.871 1.00 97.00 83 ALA A O 1
ATOM 683 N N . THR A 1 84 ? 3.054 1.201 -9.678 1.00 97.31 84 THR A N 1
ATOM 684 C CA . THR A 1 84 ? 1.696 0.783 -10.076 1.00 97.31 84 THR A CA 1
ATOM 685 C C . THR A 1 84 ? 1.328 -0.633 -9.636 1.00 97.31 84 THR A C 1
ATOM 687 O O . THR A 1 84 ? 0.149 -0.976 -9.592 1.00 97.31 84 THR A O 1
ATOM 690 N N . VAL A 1 85 ? 2.313 -1.463 -9.282 1.00 98.19 85 VAL A N 1
ATOM 691 C CA . VAL A 1 85 ? 2.107 -2.849 -8.844 1.00 98.19 85 VAL A CA 1
ATOM 692 C C . VAL A 1 85 ? 2.296 -2.940 -7.332 1.00 98.19 85 VAL A C 1
ATOM 694 O O . VAL A 1 85 ? 3.391 -3.237 -6.853 1.00 98.19 85 VAL A O 1
ATOM 697 N N . TYR A 1 86 ? 1.228 -2.666 -6.588 1.00 98.56 86 TYR A N 1
ATOM 698 C CA . TYR A 1 86 ? 1.175 -2.766 -5.129 1.00 98.56 86 TYR A CA 1
ATOM 699 C C . TYR A 1 86 ? -0.265 -2.920 -4.634 1.00 98.56 86 TYR A C 1
ATOM 701 O O . TYR A 1 86 ? -1.201 -2.609 -5.368 1.00 98.56 86 TYR A O 1
ATOM 709 N N . GLY A 1 87 ? -0.451 -3.365 -3.394 1.00 98.50 87 GLY A N 1
ATOM 710 C CA . GLY A 1 87 ? -1.756 -3.455 -2.738 1.00 98.50 87 GLY A CA 1
ATOM 711 C C . GLY A 1 87 ? -1.627 -3.698 -1.235 1.00 98.50 87 GLY A C 1
ATOM 712 O O . GLY A 1 87 ? -0.542 -3.985 -0.732 1.00 98.50 87 GLY A O 1
ATOM 713 N N . ALA A 1 88 ? -2.730 -3.570 -0.499 1.00 98.50 88 ALA A N 1
ATOM 714 C CA . ALA A 1 88 ? -2.735 -3.778 0.948 1.00 98.50 88 ALA A CA 1
ATOM 715 C C . ALA A 1 88 ? -2.654 -5.272 1.316 1.00 98.50 88 ALA A C 1
ATOM 717 O O . ALA A 1 88 ? -3.159 -6.138 0.598 1.00 98.50 88 ALA A O 1
ATOM 718 N N . LEU A 1 89 ? -2.064 -5.563 2.476 1.00 98.56 89 LEU A N 1
ATOM 719 C CA . LEU A 1 89 ? -2.102 -6.867 3.135 1.00 98.56 89 LEU A CA 1
ATOM 720 C C . LEU A 1 89 ? -2.614 -6.657 4.564 1.00 98.56 89 LEU A C 1
ATOM 722 O O . LEU A 1 89 ? -1.905 -6.131 5.418 1.00 98.56 89 LEU A O 1
ATOM 726 N N . VAL A 1 90 ? -3.859 -7.038 4.822 1.00 98.44 90 VAL A N 1
ATOM 727 C CA . VAL A 1 90 ? -4.492 -6.917 6.137 1.00 98.44 90 VAL A CA 1
ATOM 728 C C . VAL A 1 90 ? -4.363 -8.243 6.868 1.00 98.44 90 VAL A C 1
ATOM 730 O O . VAL A 1 90 ? -4.850 -9.266 6.392 1.00 98.44 90 VAL A O 1
ATOM 733 N N . ILE A 1 91 ? -3.727 -8.206 8.037 1.00 98.25 91 ILE A N 1
ATOM 734 C CA . ILE A 1 91 ? -3.580 -9.358 8.919 1.00 98.25 91 ILE A CA 1
ATOM 735 C C . ILE A 1 91 ? -4.475 -9.140 10.135 1.00 98.25 91 ILE A C 1
ATOM 737 O O . ILE A 1 91 ? -4.191 -8.302 10.993 1.00 98.25 91 ILE A O 1
ATOM 741 N N . ARG A 1 92 ? -5.587 -9.861 10.192 1.00 97.44 92 ARG A N 1
ATOM 742 C CA . ARG A 1 92 ? -6.533 -9.821 11.309 1.00 97.44 92 ARG A CA 1
ATOM 743 C C . ARG A 1 92 ? -5.991 -10.631 12.498 1.00 97.44 92 ARG A C 1
ATOM 745 O O . ARG A 1 92 ? -5.102 -11.469 12.302 1.00 97.44 92 ARG A O 1
ATOM 752 N N . PRO A 1 93 ? -6.518 -10.403 13.718 1.00 97.06 93 PRO A N 1
ATOM 753 C CA . PRO A 1 93 ? -6.248 -11.278 14.851 1.00 97.06 93 PRO A CA 1
ATOM 754 C C . PRO A 1 93 ? -6.497 -12.739 14.488 1.00 97.06 93 PRO A C 1
ATOM 756 O O . PRO A 1 93 ? -7.286 -13.042 13.586 1.00 97.06 93 PRO A O 1
ATOM 759 N N . ARG A 1 94 ? -5.807 -13.646 15.178 1.00 96.50 94 ARG A N 1
ATOM 760 C CA . ARG A 1 94 ? -6.065 -15.078 15.024 1.00 96.50 94 ARG A CA 1
ATOM 761 C C . ARG A 1 94 ? -7.545 -15.370 15.290 1.00 96.50 94 ARG A C 1
ATOM 763 O O . ARG A 1 94 ? -8.202 -14.676 16.061 1.00 96.50 94 ARG A O 1
ATOM 770 N N . GLU A 1 95 ? -8.075 -16.409 14.655 1.00 93.62 95 GLU A N 1
ATOM 771 C CA . GLU A 1 95 ? -9.437 -16.861 14.926 1.00 93.62 95 GLU A CA 1
ATOM 772 C C . GLU A 1 95 ? -9.646 -17.117 16.430 1.00 93.62 95 GLU A C 1
ATOM 774 O O . GLU A 1 95 ? -8.879 -17.845 17.060 1.00 93.62 95 GLU A O 1
ATOM 779 N N . GLY A 1 96 ? -10.673 -16.481 17.000 1.00 93.31 96 GLY A N 1
ATOM 780 C CA . GLY A 1 96 ? -10.964 -16.502 18.438 1.00 93.31 96 GLY A CA 1
ATOM 781 C C . GLY A 1 96 ? -10.379 -15.328 19.234 1.00 93.31 96 GLY A C 1
ATOM 782 O O . GLY A 1 96 ? -10.893 -15.036 20.312 1.00 93.31 96 GLY A O 1
ATOM 783 N N . ASP A 1 97 ? -9.391 -14.612 18.693 1.00 95.88 97 ASP A N 1
ATOM 784 C CA . ASP A 1 97 ? -8.794 -13.437 19.331 1.00 95.88 97 ASP A CA 1
ATOM 785 C C . ASP A 1 97 ? -9.504 -12.137 18.908 1.00 95.88 97 ASP A C 1
ATOM 787 O O . ASP A 1 97 ? -10.206 -12.055 17.895 1.00 95.88 97 ASP A O 1
ATOM 791 N N . SER A 1 98 ? -9.316 -11.079 19.699 1.00 95.31 98 SER A N 1
ATOM 792 C CA . SER A 1 98 ? -9.865 -9.747 19.437 1.00 95.31 98 SER A CA 1
ATOM 793 C C . SER A 1 98 ? -8.769 -8.691 19.371 1.00 95.31 98 SER A C 1
ATOM 795 O O . SER A 1 98 ? -7.722 -8.829 20.001 1.00 95.31 98 SER A O 1
ATOM 797 N N . TYR A 1 99 ? -9.041 -7.581 18.680 1.00 96.50 99 TYR A N 1
ATOM 798 C CA . TYR A 1 99 ? -8.183 -6.400 18.754 1.00 96.50 99 TYR A CA 1
ATOM 799 C C . TYR A 1 99 ? -7.989 -5.946 20.216 1.00 96.50 99 TYR A C 1
ATOM 801 O O . TYR A 1 99 ? -8.924 -6.044 21.015 1.00 96.50 99 TYR A O 1
ATOM 809 N N . PRO A 1 100 ? -6.830 -5.361 20.573 1.00 96.31 100 PRO A N 1
ATOM 810 C CA . PRO A 1 100 ? -6.590 -4.786 21.902 1.00 96.31 100 PRO A CA 1
ATOM 811 C C . PRO A 1 100 ? -7.292 -3.427 22.107 1.00 96.31 100 PRO A C 1
ATOM 813 O O . PRO A 1 100 ? -6.992 -2.692 23.046 1.00 96.31 100 PRO A O 1
ATOM 816 N N . PHE A 1 101 ? -8.204 -3.067 21.206 1.00 95.81 101 PHE A N 1
ATOM 817 C CA . PHE A 1 101 ? -9.035 -1.869 21.219 1.00 95.81 101 PHE A CA 1
ATOM 818 C C . PHE A 1 101 ? -10.459 -2.243 20.774 1.00 95.81 101 PHE A C 1
ATOM 820 O O . PHE A 1 101 ? -10.644 -3.296 20.156 1.00 95.81 101 PHE A O 1
ATOM 827 N N . PRO A 1 102 ? -11.479 -1.411 21.066 1.00 95.56 102 PRO A N 1
ATOM 828 C CA . PRO A 1 102 ? -12.853 -1.689 20.656 1.00 95.56 102 PRO A CA 1
ATOM 829 C C . PRO A 1 102 ? -12.951 -1.974 19.157 1.00 95.56 102 PRO A C 1
ATOM 831 O O . PRO A 1 102 ? -12.387 -1.238 18.345 1.00 95.56 102 PRO A O 1
ATOM 834 N N . LYS A 1 103 ? -13.666 -3.044 18.790 1.00 94.75 103 LYS A N 1
ATOM 835 C CA . LYS A 1 103 ? -13.826 -3.449 17.390 1.00 94.75 103 LYS A CA 1
ATOM 836 C C . LYS A 1 103 ? -14.381 -2.269 16.570 1.00 94.75 103 LYS A C 1
ATOM 838 O O . LYS A 1 103 ? -15.460 -1.778 16.907 1.00 94.75 103 LYS A O 1
ATOM 843 N N . PRO A 1 104 ? -13.675 -1.813 15.520 1.00 95.31 104 PRO A N 1
ATOM 844 C CA . PRO A 1 104 ? -14.141 -0.706 14.695 1.00 95.31 104 PRO A CA 1
ATOM 845 C C . PRO A 1 104 ? -15.389 -1.121 13.910 1.00 95.31 104 PRO A C 1
ATOM 847 O O . PRO A 1 104 ? -15.576 -2.300 13.598 1.00 95.31 104 PRO A O 1
ATOM 850 N N . LYS A 1 105 ? -16.234 -0.146 13.565 1.00 95.38 105 LYS A N 1
ATOM 851 C CA . LYS A 1 105 ? -17.412 -0.382 12.725 1.00 95.38 105 LYS A CA 1
ATOM 852 C C . LYS A 1 105 ? -17.006 -0.797 11.315 1.00 95.38 105 LYS A C 1
ATOM 854 O O . LYS A 1 105 ? -17.538 -1.769 10.783 1.00 95.38 105 LYS A O 1
ATOM 859 N N . SER A 1 106 ? -16.082 -0.046 10.727 1.00 94.69 106 SER A N 1
ATOM 860 C CA . SER A 1 106 ? -15.535 -0.310 9.403 1.00 94.69 106 SER A CA 1
ATOM 861 C C . SER A 1 106 ? -14.016 -0.180 9.413 1.00 94.69 106 SER A C 1
ATOM 863 O O . SER A 1 106 ? -13.424 0.481 10.275 1.00 94.69 106 SER A O 1
ATOM 865 N N . GLU A 1 107 ? -13.381 -0.837 8.449 1.00 96.12 107 GLU A N 1
ATOM 866 C CA . GLU A 1 107 ? -11.945 -0.773 8.226 1.00 96.12 107 GLU A CA 1
ATOM 867 C C . GLU A 1 107 ? -11.703 -0.378 6.771 1.00 96.12 107 GLU A C 1
ATOM 869 O O . GLU A 1 107 ? -12.269 -0.991 5.869 1.00 96.12 107 GLU A O 1
ATOM 874 N N . THR A 1 108 ? -10.876 0.639 6.530 1.00 96.94 108 THR A N 1
ATOM 875 C CA . THR A 1 108 ? -10.612 1.143 5.174 1.00 96.94 108 THR A CA 1
ATOM 876 C C . THR A 1 108 ? -9.110 1.249 4.919 1.00 96.94 108 THR A C 1
ATOM 878 O O . THR A 1 108 ? -8.438 2.051 5.576 1.00 96.94 108 THR A O 1
ATOM 881 N N . PRO A 1 109 ? -8.560 0.473 3.967 1.00 97.56 109 PRO A N 1
ATOM 882 C CA . PRO A 1 109 ? -7.211 0.683 3.455 1.00 97.56 109 PRO A CA 1
ATOM 883 C C . PRO A 1 109 ? -7.098 2.006 2.693 1.00 97.56 109 PRO A C 1
ATOM 885 O O . PRO A 1 109 ? -7.884 2.283 1.786 1.00 97.56 109 PRO A O 1
ATOM 888 N N . LEU A 1 110 ? -6.096 2.805 3.054 1.00 97.75 110 LEU A N 1
ATOM 889 C CA . LEU A 1 110 ? -5.720 4.043 2.378 1.00 97.75 110 LEU A CA 1
ATOM 890 C C . LEU A 1 110 ? -4.265 3.924 1.926 1.00 97.75 110 LEU A C 1
ATOM 892 O O . LEU A 1 110 ? -3.335 4.089 2.714 1.00 97.75 110 LEU A O 1
ATOM 896 N N . LEU A 1 111 ? -4.076 3.606 0.651 1.00 98.00 111 LEU A N 1
ATOM 897 C CA . LEU A 1 111 ? -2.771 3.481 0.018 1.00 98.00 111 LEU A CA 1
ATOM 898 C C . LEU A 1 111 ? -2.370 4.839 -0.558 1.00 98.00 111 LEU A C 1
ATOM 900 O O . LEU A 1 111 ? -2.972 5.305 -1.525 1.00 98.00 111 LEU A O 1
ATOM 904 N N . LEU A 1 112 ? -1.379 5.481 0.052 1.00 98.19 112 LEU A N 1
ATOM 905 C CA . LEU A 1 112 ? -0.794 6.723 -0.441 1.00 98.19 112 LEU A CA 1
ATOM 906 C C . LEU A 1 112 ? 0.251 6.387 -1.502 1.00 98.19 112 LEU A C 1
ATOM 908 O O . LEU A 1 112 ? 1.142 5.577 -1.242 1.00 98.19 112 LEU A O 1
ATOM 912 N N . GLY A 1 113 ? 0.156 6.984 -2.682 1.00 96.88 113 GLY A N 1
ATOM 913 C CA . GLY A 1 113 ? 1.035 6.675 -3.804 1.00 96.88 113 GLY A CA 1
ATOM 914 C C . GLY A 1 113 ? 1.449 7.904 -4.597 1.00 96.88 113 GLY A C 1
ATOM 915 O O . GLY A 1 113 ? 1.111 9.039 -4.264 1.00 96.88 113 GLY A O 1
ATOM 916 N N . GLU A 1 114 ? 2.165 7.648 -5.682 1.00 96.69 114 GLU A N 1
ATOM 917 C CA . GLU A 1 114 ? 2.623 8.645 -6.646 1.00 96.69 114 GLU A CA 1
ATOM 918 C C . GLU A 1 114 ? 2.194 8.224 -8.056 1.00 96.69 114 GLU A C 1
ATOM 920 O O . GLU A 1 114 ? 2.047 7.033 -8.350 1.00 96.69 114 GLU A O 1
ATOM 925 N N . TRP A 1 115 ? 1.994 9.211 -8.920 1.00 96.75 115 TRP A N 1
ATOM 926 C CA . TRP A 1 115 ? 1.616 9.053 -10.315 1.00 96.75 115 TRP A CA 1
ATOM 927 C C . TRP A 1 115 ? 2.570 9.841 -11.209 1.00 96.75 115 TRP A C 1
ATOM 929 O O . TRP A 1 115 ? 2.867 11.003 -10.937 1.00 96.75 115 TRP A O 1
ATOM 939 N N . TRP A 1 116 ? 3.009 9.204 -12.291 1.00 97.06 116 TRP A N 1
ATOM 940 C CA . TRP A 1 116 ? 3.717 9.852 -13.388 1.00 97.06 116 TRP A CA 1
ATOM 941 C C . TRP A 1 116 ? 2.902 9.666 -14.662 1.00 97.06 116 TRP A C 1
ATOM 943 O O . TRP A 1 116 ? 2.470 8.550 -14.959 1.00 97.06 116 TRP A O 1
ATOM 953 N N . ASP A 1 117 ? 2.772 10.728 -15.448 1.00 96.69 117 ASP A N 1
ATOM 954 C CA . ASP A 1 117 ? 2.252 10.653 -16.813 1.00 96.69 117 ASP A CA 1
ATOM 955 C C . ASP A 1 117 ? 3.234 9.888 -17.714 1.00 96.69 117 ASP A C 1
ATOM 957 O O . ASP A 1 117 ? 2.849 9.152 -18.628 1.00 96.69 117 ASP A O 1
ATOM 961 N N . ALA A 1 118 ? 4.531 10.018 -17.422 1.00 97.31 118 ALA A N 1
ATOM 962 C CA . ALA A 1 118 ? 5.577 9.214 -18.031 1.00 97.31 118 ALA A CA 1
ATOM 963 C C . ALA A 1 118 ? 5.616 7.793 -17.450 1.00 97.31 118 ALA A C 1
ATOM 965 O O . ALA A 1 118 ? 5.330 7.549 -16.282 1.00 97.31 118 ALA A O 1
ATOM 966 N N . ASN A 1 119 ? 6.085 6.832 -18.249 1.00 96.69 119 ASN A N 1
ATOM 967 C CA . ASN A 1 119 ? 6.339 5.479 -17.764 1.00 96.69 119 ASN A CA 1
ATOM 968 C C . ASN A 1 119 ? 7.424 5.492 -16.659 1.00 96.69 119 ASN A C 1
ATOM 970 O O . ASN A 1 119 ? 8.577 5.817 -16.967 1.00 96.69 119 ASN A O 1
ATOM 974 N N . PRO A 1 120 ? 7.130 5.048 -15.418 1.00 96.44 120 PRO A N 1
ATOM 975 C CA . PRO A 1 120 ? 8.087 5.086 -14.305 1.00 96.44 120 PRO A CA 1
ATOM 976 C C . PRO A 1 120 ? 9.399 4.334 -14.577 1.00 96.44 120 PRO A C 1
ATOM 978 O O . PRO A 1 120 ? 10.457 4.698 -14.065 1.00 96.44 120 PRO A O 1
ATOM 981 N N . ILE A 1 121 ? 9.362 3.301 -15.428 1.00 96.94 121 ILE A N 1
ATOM 982 C CA . ILE A 1 121 ? 10.565 2.562 -15.837 1.00 96.94 121 ILE A CA 1
ATOM 983 C C . ILE A 1 121 ? 11.484 3.411 -16.719 1.00 96.94 121 ILE A C 1
ATOM 985 O O . ILE A 1 121 ? 12.706 3.288 -16.637 1.00 96.94 121 ILE A O 1
ATOM 989 N N . ASP A 1 122 ? 10.920 4.274 -17.560 1.00 97.38 122 ASP A N 1
ATOM 990 C CA . ASP A 1 122 ? 11.717 5.166 -18.396 1.00 97.38 122 ASP A CA 1
ATOM 991 C C . ASP A 1 122 ? 12.290 6.324 -17.565 1.00 97.38 122 ASP A C 1
ATOM 993 O O . ASP A 1 122 ? 13.456 6.672 -17.762 1.00 97.38 122 ASP A O 1
ATOM 997 N N . VAL A 1 123 ? 11.550 6.807 -16.556 1.00 97.12 123 VAL A N 1
ATOM 998 C CA . VAL A 1 123 ? 12.030 7.799 -15.573 1.00 97.12 123 VAL A CA 1
ATOM 999 C C . VAL A 1 123 ? 13.287 7.299 -14.850 1.00 97.12 123 VAL A C 1
ATOM 1001 O O . VAL A 1 123 ? 14.337 7.943 -14.909 1.00 97.12 123 VAL A O 1
ATOM 1004 N N . VAL A 1 124 ? 13.237 6.112 -14.230 1.00 96.19 124 VAL A N 1
ATOM 1005 C CA . VAL A 1 124 ? 14.406 5.565 -13.510 1.00 96.19 124 VAL A CA 1
ATOM 1006 C C . VAL A 1 124 ? 15.560 5.210 -14.451 1.00 96.19 124 VAL A C 1
ATOM 1008 O O . VAL A 1 124 ? 16.734 5.351 -14.098 1.00 96.19 124 VAL A O 1
ATOM 1011 N N . ARG A 1 125 ? 15.265 4.785 -15.684 1.00 96.81 125 ARG A N 1
ATOM 1012 C CA . ARG A 1 125 ? 16.292 4.479 -16.686 1.00 96.81 125 ARG A CA 1
ATOM 1013 C C . ARG A 1 125 ? 17.021 5.738 -17.151 1.00 96.81 125 ARG A C 1
ATOM 1015 O O . ARG A 1 125 ? 18.236 5.687 -17.335 1.00 96.81 125 ARG A O 1
ATOM 1022 N N . GLN A 1 126 ? 16.311 6.847 -17.347 1.00 97.44 126 GLN A N 1
ATOM 1023 C CA . GLN A 1 126 ? 16.921 8.137 -17.665 1.00 97.44 126 GLN A CA 1
ATOM 1024 C C . GLN A 1 126 ? 17.816 8.615 -16.519 1.00 97.44 126 GLN A C 1
ATOM 1026 O O . GLN A 1 126 ? 18.967 8.975 -16.773 1.00 97.44 126 GLN A O 1
ATOM 1031 N N . ALA A 1 127 ? 17.333 8.547 -15.275 1.00 96.81 127 ALA A N 1
ATOM 1032 C CA . ALA A 1 127 ? 18.126 8.889 -14.093 1.00 96.81 127 ALA A CA 1
ATOM 1033 C C . ALA A 1 127 ? 19.412 8.047 -14.020 1.00 96.81 127 ALA A C 1
ATOM 1035 O O . ALA A 1 127 ? 20.507 8.581 -13.893 1.00 96.81 127 ALA A O 1
ATOM 1036 N N . THR A 1 128 ? 19.304 6.734 -14.247 1.00 96.88 128 THR A N 1
ATOM 1037 C CA . THR A 1 128 ? 20.459 5.818 -14.241 1.00 96.88 128 THR A CA 1
ATOM 1038 C C . THR A 1 128 ? 21.472 6.141 -15.345 1.00 96.88 128 THR A C 1
ATOM 1040 O O . THR A 1 128 ? 22.675 6.076 -15.118 1.00 96.88 128 THR A O 1
ATOM 1043 N N . ARG A 1 129 ? 21.009 6.491 -16.554 1.00 97.44 129 ARG A N 1
ATOM 1044 C CA . ARG A 1 129 ? 21.888 6.832 -17.689 1.00 97.44 129 ARG A CA 1
ATOM 1045 C C . ARG A 1 129 ? 22.608 8.165 -17.516 1.00 97.44 129 ARG A C 1
ATOM 1047 O O . ARG A 1 129 ? 23.736 8.300 -17.969 1.00 97.44 129 ARG A O 1
ATOM 1054 N N . THR A 1 130 ? 21.929 9.150 -16.938 1.00 97.62 130 THR A N 1
ATOM 1055 C CA . THR A 1 130 ? 22.446 10.520 -16.795 1.00 97.62 130 THR A CA 1
ATOM 1056 C C . THR A 1 130 ? 23.189 10.741 -15.479 1.00 97.62 130 THR A C 1
ATOM 1058 O O . THR A 1 130 ? 23.979 11.673 -15.386 1.00 97.62 130 THR A O 1
ATOM 1061 N N . GLY A 1 131 ? 22.932 9.913 -14.462 1.00 96.88 131 GLY A N 1
ATOM 1062 C CA . GLY A 1 131 ? 23.402 10.125 -13.091 1.00 96.88 131 GLY A CA 1
ATOM 1063 C C . GLY A 1 131 ? 22.657 11.238 -12.343 1.00 96.88 131 GLY A C 1
ATOM 1064 O O . GLY A 1 131 ? 22.992 11.524 -11.19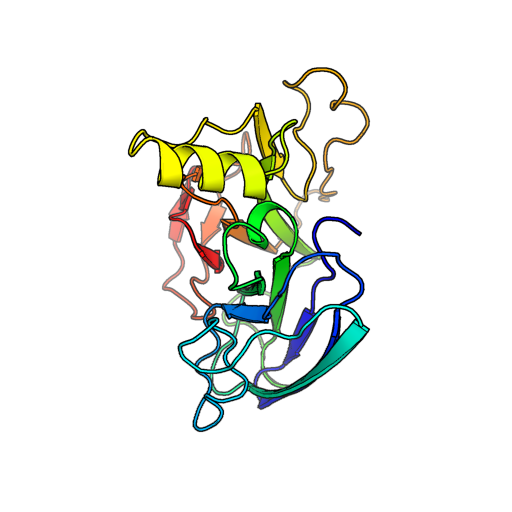6 1.00 96.88 131 GLY A O 1
ATOM 1065 N N . ALA A 1 132 ? 21.662 11.873 -12.971 1.00 96.62 132 ALA A N 1
ATOM 1066 C CA . ALA A 1 132 ? 20.846 12.913 -12.359 1.00 96.62 132 ALA A CA 1
ATOM 1067 C C . ALA A 1 132 ? 19.714 12.320 -11.506 1.00 96.62 132 ALA A C 1
ATOM 1069 O O . ALA A 1 132 ? 19.363 11.142 -11.626 1.00 96.62 132 ALA A O 1
ATOM 1070 N N . ALA A 1 133 ? 19.109 13.160 -10.665 1.00 94.44 133 ALA A N 1
ATOM 1071 C CA . ALA A 1 133 ? 17.906 12.788 -9.930 1.00 94.44 133 ALA A CA 1
ATOM 1072 C C . ALA A 1 133 ? 16.754 12.435 -10.898 1.00 94.44 133 ALA A C 1
ATOM 1074 O O . ALA A 1 133 ? 16.635 13.057 -11.958 1.00 94.44 133 ALA A O 1
ATOM 1075 N N . PRO A 1 134 ? 15.901 11.450 -10.559 1.00 94.88 134 PRO A N 1
ATOM 1076 C CA . PRO A 1 134 ? 14.716 11.147 -11.352 1.00 94.88 134 PRO A CA 1
ATOM 1077 C C . PRO A 1 134 ? 13.714 12.304 -11.306 1.00 94.88 134 PRO A C 1
ATOM 1079 O O . PRO A 1 134 ? 13.633 13.033 -10.317 1.00 94.88 134 PRO A O 1
ATOM 1082 N N . ASN A 1 135 ? 12.915 12.438 -12.365 1.00 95.06 135 ASN A N 1
ATOM 1083 C CA . ASN A 1 135 ? 11.820 13.404 -12.393 1.00 95.06 135 ASN A CA 1
ATOM 1084 C C . ASN A 1 135 ? 10.831 13.123 -11.251 1.00 95.06 135 ASN A C 1
ATOM 1086 O O . ASN A 1 135 ? 10.474 11.968 -10.997 1.00 95.06 135 ASN A O 1
ATOM 1090 N N . VAL A 1 136 ? 10.367 14.189 -10.599 1.00 95.25 136 VAL A N 1
ATOM 1091 C CA . VAL A 1 136 ? 9.313 14.118 -9.577 1.00 95.25 136 VAL A CA 1
ATOM 1092 C C . VAL A 1 136 ? 7.992 13.642 -10.186 1.00 95.25 136 VAL A C 1
ATOM 1094 O O . VAL A 1 136 ? 7.783 13.785 -11.389 1.00 95.25 136 VAL A O 1
ATOM 1097 N N . SER A 1 137 ? 7.128 13.043 -9.367 1.00 96.56 137 SER A N 1
ATOM 1098 C CA . SER A 1 137 ? 5.791 12.610 -9.782 1.00 96.56 137 SER A CA 1
ATOM 1099 C C . SER A 1 137 ? 4.903 13.793 -10.154 1.00 96.56 137 SER A C 1
ATOM 1101 O O . SER A 1 137 ? 4.966 14.840 -9.508 1.00 96.56 137 SER A O 1
ATOM 1103 N N . ASP A 1 138 ? 4.017 13.587 -11.122 1.00 96.94 138 ASP A N 1
ATOM 1104 C CA . ASP A 1 138 ? 3.029 14.573 -11.556 1.00 96.94 138 ASP A CA 1
ATOM 1105 C C . ASP A 1 138 ? 1.885 14.720 -10.538 1.00 96.94 138 ASP A C 1
ATOM 1107 O O . ASP A 1 138 ? 1.334 15.810 -10.375 1.00 96.94 138 ASP A O 1
ATOM 1111 N N . ALA A 1 139 ? 1.557 13.652 -9.798 1.00 96.81 139 ALA A N 1
ATOM 1112 C CA . ALA A 1 139 ? 0.573 13.706 -8.720 1.00 96.81 139 ALA A CA 1
ATOM 1113 C C . ALA A 1 139 ? 0.867 12.747 -7.560 1.00 96.81 139 ALA A C 1
ATOM 1115 O O . ALA A 1 139 ? 1.419 11.663 -7.746 1.00 96.81 139 ALA A O 1
ATOM 1116 N N . TYR A 1 140 ? 0.418 13.121 -6.363 1.00 97.12 140 TYR A N 1
ATOM 1117 C CA . TYR A 1 140 ? 0.211 12.172 -5.269 1.00 97.12 140 TYR A CA 1
ATOM 1118 C C . TYR A 1 140 ? -1.190 11.582 -5.357 1.00 97.12 140 TYR A C 1
ATOM 1120 O O . TYR A 1 140 ? -2.109 12.236 -5.842 1.00 97.12 140 TYR A O 1
ATOM 1128 N N . THR A 1 141 ? -1.365 10.357 -4.872 1.00 97.56 141 THR A N 1
ATOM 1129 C CA . THR A 1 141 ? -2.650 9.655 -4.932 1.00 97.56 141 THR A CA 1
ATOM 1130 C C . THR A 1 141 ? -3.044 9.062 -3.586 1.00 97.56 141 THR A C 1
ATOM 1132 O O . THR A 1 141 ? -2.191 8.689 -2.781 1.00 97.56 141 THR A O 1
ATOM 1135 N N . ILE A 1 142 ? -4.352 8.938 -3.356 1.00 98.12 142 ILE A N 1
ATOM 1136 C CA . ILE A 1 142 ? -4.929 8.096 -2.304 1.00 98.12 142 ILE A CA 1
ATOM 1137 C C . ILE A 1 142 ? -5.778 7.038 -3.001 1.00 98.12 142 ILE A C 1
ATOM 1139 O O . ILE A 1 142 ? -6.695 7.368 -3.749 1.00 98.12 142 ILE A O 1
ATOM 1143 N N . ASN A 1 143 ? -5.456 5.762 -2.786 1.00 97.75 143 ASN A N 1
ATOM 1144 C CA . ASN A 1 143 ? -6.074 4.631 -3.482 1.00 97.75 143 ASN A CA 1
ATOM 1145 C C . ASN A 1 143 ? -6.059 4.798 -5.015 1.00 97.75 143 ASN A C 1
ATOM 1147 O O . ASN A 1 143 ? -7.029 4.475 -5.695 1.00 97.75 143 ASN A O 1
ATOM 1151 N N . GLY A 1 144 ? -4.945 5.307 -5.555 1.00 97.25 144 GLY A N 1
ATOM 1152 C CA . GLY A 1 144 ? -4.739 5.511 -6.992 1.00 97.25 144 GLY A CA 1
ATOM 1153 C C . GLY A 1 144 ? -5.430 6.740 -7.588 1.00 97.25 144 GLY A C 1
ATOM 1154 O O . GLY A 1 144 ? -5.282 6.978 -8.782 1.00 97.25 144 GLY A O 1
ATOM 1155 N N . GLN A 1 145 ? -6.146 7.532 -6.783 1.00 98.00 145 GLN A N 1
ATOM 1156 C CA . GLN A 1 145 ? -6.855 8.729 -7.238 1.00 98.00 145 GLN A CA 1
ATOM 1157 C C . GLN A 1 145 ? -6.138 10.007 -6.778 1.00 98.00 145 GLN A C 1
ATOM 1159 O O . GLN A 1 145 ? -5.856 10.126 -5.581 1.00 98.00 145 GLN A O 1
ATOM 1164 N N . PRO A 1 146 ? -5.842 10.966 -7.681 1.00 97.50 146 PRO A N 1
ATOM 1165 C CA . PRO A 1 146 ? -5.153 12.208 -7.316 1.00 97.50 146 PRO A CA 1
ATOM 1166 C C . PRO A 1 146 ? -5.937 13.129 -6.370 1.00 97.50 146 PRO A C 1
ATOM 1168 O O . PRO A 1 146 ? -5.349 13.860 -5.575 1.00 97.50 146 PRO A O 1
ATOM 1171 N N . GLY A 1 147 ? -7.269 13.092 -6.430 1.00 96.69 147 GLY A N 1
ATOM 1172 C CA . GLY A 1 147 ? -8.143 13.929 -5.605 1.00 96.69 147 GLY A CA 1
ATOM 1173 C C . GLY A 1 147 ? -8.534 15.257 -6.258 1.00 96.69 147 GLY A C 1
ATOM 1174 O O . GLY A 1 147 ? -8.235 15.513 -7.421 1.00 96.69 147 GLY A O 1
ATOM 1175 N N . ASP A 1 148 ? -9.202 16.128 -5.504 1.00 96.12 148 ASP A N 1
ATOM 1176 C CA . ASP A 1 148 ? -9.927 17.287 -6.056 1.00 96.12 148 ASP A CA 1
ATOM 1177 C C . ASP A 1 148 ? -9.052 18.424 -6.601 1.00 96.12 148 ASP A C 1
ATOM 1179 O O . ASP A 1 148 ? -9.549 19.293 -7.314 1.00 96.12 148 ASP A O 1
ATOM 1183 N N . LEU A 1 149 ? -7.765 18.449 -6.244 1.00 95.88 149 LEU A N 1
ATOM 1184 C CA . LEU A 1 149 ? -6.863 19.568 -6.542 1.00 95.88 149 LEU A CA 1
ATOM 1185 C C . LEU A 1 149 ? -6.045 19.383 -7.825 1.00 95.88 149 LEU A C 1
ATOM 1187 O O . LEU A 1 149 ? -5.354 20.312 -8.239 1.00 95.88 149 LEU A O 1
ATOM 1191 N N . TYR A 1 150 ? -6.111 18.205 -8.444 1.00 94.56 150 TYR A N 1
ATOM 1192 C CA . TYR A 1 150 ? -5.459 17.937 -9.721 1.00 94.56 150 TYR A CA 1
ATOM 1193 C C . TYR A 1 150 ? -6.441 18.111 -10.884 1.00 94.56 150 TYR A C 1
ATOM 1195 O O . TYR A 1 150 ? -7.664 18.020 -10.741 1.00 94.56 150 TYR A O 1
ATOM 1203 N N . ASN A 1 151 ? -5.900 18.385 -12.070 1.00 92.75 151 ASN A N 1
ATOM 1204 C CA . ASN A 1 151 ? -6.714 18.470 -13.274 1.00 92.75 151 ASN A CA 1
ATOM 1205 C C . ASN A 1 151 ? -7.328 17.099 -13.591 1.00 92.75 151 ASN A C 1
ATOM 1207 O O . ASN A 1 151 ? -6.658 16.074 -13.512 1.00 92.75 151 ASN A O 1
ATOM 1211 N N . CYS A 1 152 ? -8.596 17.099 -14.011 1.00 93.25 152 CYS A N 1
ATOM 1212 C CA . CYS A 1 152 ? -9.309 15.912 -14.498 1.00 93.25 152 CYS A CA 1
ATOM 1213 C C . CYS A 1 152 ? -9.537 14.779 -13.472 1.00 93.25 152 CYS A C 1
ATOM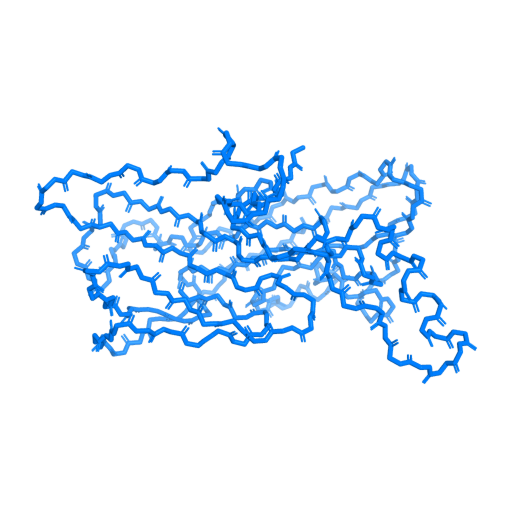 1215 O O . CYS A 1 152 ? -9.893 13.684 -13.894 1.00 93.25 152 CYS A O 1
ATOM 1217 N N . SER A 1 153 ? -9.402 15.019 -12.162 1.00 95.81 153 SER A N 1
ATOM 1218 C CA . SER A 1 153 ? -9.469 13.958 -11.134 1.00 95.81 153 SER A CA 1
ATOM 1219 C C . SER A 1 153 ? -10.616 14.065 -10.122 1.00 95.81 153 SER A C 1
ATOM 1221 O O . SER A 1 153 ? -10.966 13.062 -9.508 1.00 95.81 153 SER A O 1
ATOM 1223 N N . SER A 1 154 ? -11.246 15.234 -9.957 1.00 93.75 154 SER A N 1
ATOM 1224 C CA . SER A 1 154 ? -12.225 15.477 -8.875 1.00 93.75 154 SER A CA 1
ATOM 1225 C C . SER A 1 154 ? -13.463 14.571 -8.886 1.00 93.75 154 SER A C 1
ATOM 1227 O O . SER A 1 154 ? -14.102 14.375 -7.858 1.00 93.75 154 SER A O 1
ATOM 1229 N N . LYS A 1 155 ? -13.826 14.006 -10.043 1.00 93.75 155 LYS A N 1
ATOM 1230 C CA . LYS A 1 155 ? -14.998 13.124 -10.173 1.00 93.75 155 LYS A CA 1
ATOM 1231 C C . LYS A 1 155 ? -14.789 11.744 -9.551 1.00 93.75 155 LYS A C 1
ATOM 1233 O O . LYS A 1 155 ? -15.765 11.132 -9.135 1.00 93.75 155 LYS A O 1
ATOM 1238 N N . ASP A 1 156 ? -13.542 11.285 -9.504 1.00 94.31 156 ASP A N 1
ATOM 1239 C CA . ASP A 1 156 ? -13.173 9.936 -9.069 1.00 94.31 156 ASP A CA 1
ATOM 1240 C C . ASP A 1 156 ? -12.453 9.943 -7.710 1.00 94.31 156 ASP A C 1
ATOM 1242 O O . ASP A 1 156 ? -11.961 8.907 -7.259 1.00 94.31 156 ASP A O 1
ATOM 1246 N N . THR A 1 157 ? -12.394 11.100 -7.038 1.00 96.44 157 THR A N 1
ATOM 1247 C CA . THR A 1 157 ? -11.825 11.245 -5.695 1.00 96.44 157 THR A CA 1
ATOM 1248 C C . THR A 1 157 ? -12.412 10.205 -4.743 1.00 96.44 157 THR A C 1
ATOM 1250 O O . THR A 1 157 ? -13.626 10.018 -4.658 1.00 96.44 157 THR A O 1
ATOM 1253 N N . ILE A 1 158 ? -11.536 9.528 -3.996 1.00 95.50 158 ILE A N 1
ATOM 1254 C CA . ILE A 1 158 ? -11.947 8.491 -3.053 1.00 95.50 158 ILE A CA 1
ATOM 1255 C C . ILE A 1 158 ? -12.824 9.078 -1.937 1.00 95.50 158 ILE A C 1
ATOM 1257 O O . ILE A 1 158 ? -12.460 10.055 -1.283 1.00 95.50 158 ILE A O 1
ATOM 1261 N N . ILE A 1 159 ? -13.966 8.438 -1.687 1.00 95.25 159 ILE A N 1
ATOM 1262 C CA . ILE A 1 159 ? -14.890 8.791 -0.606 1.00 95.25 159 ILE A CA 1
ATOM 1263 C C . ILE A 1 159 ? -14.925 7.634 0.390 1.00 95.25 159 ILE A C 1
ATOM 1265 O O . ILE A 1 159 ? -15.209 6.496 0.019 1.00 95.25 159 ILE A O 1
ATOM 1269 N N . VAL A 1 160 ? -14.653 7.933 1.661 1.00 94.50 160 VAL A N 1
ATOM 1270 C CA . VAL A 1 160 ? -14.787 6.981 2.771 1.00 94.50 160 VAL A CA 1
ATOM 1271 C C . VAL A 1 160 ? -16.037 7.361 3.568 1.00 94.50 160 VAL A C 1
ATOM 1273 O O . VAL A 1 160 ? -16.004 8.374 4.272 1.00 94.50 160 VAL A O 1
ATOM 1276 N N . PRO A 1 161 ? -17.149 6.617 3.442 1.00 92.94 161 PRO A N 1
ATOM 1277 C CA . PRO A 1 161 ? -18.373 6.927 4.168 1.00 92.94 161 PRO A CA 1
ATOM 1278 C C . PRO A 1 161 ? -18.182 6.672 5.666 1.00 92.94 161 PRO A C 1
ATOM 1280 O O . PRO A 1 161 ? -17.600 5.662 6.063 1.00 92.94 161 PRO A O 1
ATOM 1283 N N . VAL A 1 162 ? -18.672 7.593 6.493 1.00 92.56 162 VAL A N 1
ATOM 1284 C CA . VAL A 1 162 ? -18.627 7.497 7.956 1.00 92.56 162 VAL A CA 1
ATOM 1285 C C . VAL A 1 162 ? -19.950 7.982 8.536 1.00 92.56 162 VAL A C 1
ATOM 1287 O O . VAL A 1 162 ? -20.410 9.068 8.177 1.00 92.56 162 VAL A O 1
ATOM 1290 N N . ASP A 1 163 ? -20.548 7.206 9.441 1.00 92.56 163 ASP A N 1
ATOM 1291 C CA . ASP A 1 163 ? -21.741 7.643 10.165 1.00 92.56 163 ASP A CA 1
ATOM 1292 C C . ASP A 1 163 ? -21.364 8.349 11.476 1.00 92.56 163 ASP A C 1
ATOM 1294 O O . ASP A 1 163 ? -20.304 8.131 12.076 1.00 92.56 163 ASP A O 1
ATOM 1298 N N . SER A 1 164 ? -22.255 9.228 11.938 1.00 93.75 164 SER A N 1
ATOM 1299 C CA . SER A 1 164 ? -22.053 9.982 13.176 1.00 93.75 164 SER A CA 1
ATOM 1300 C C . SER A 1 164 ? -21.971 9.055 14.393 1.00 93.75 164 SER A C 1
ATOM 1302 O O . SER A 1 164 ? -22.827 8.196 14.595 1.00 93.75 164 SER A O 1
ATOM 1304 N N . GLY A 1 165 ? -20.952 9.260 15.231 1.00 92.50 165 GLY A N 1
ATOM 1305 C CA . GLY A 1 165 ? -20.727 8.487 16.457 1.00 92.50 165 GLY A CA 1
ATOM 1306 C C . GLY A 1 165 ? -19.983 7.163 16.255 1.00 92.50 165 GLY A C 1
ATOM 1307 O O . GLY A 1 165 ? -19.662 6.498 17.239 1.00 92.50 165 GLY A O 1
ATOM 1308 N N . GLU A 1 166 ? -19.665 6.782 15.017 1.00 94.06 166 GLU A N 1
ATOM 1309 C CA . GLU A 1 166 ? -18.938 5.546 14.740 1.00 94.06 166 GLU A CA 1
ATOM 1310 C C . GLU A 1 166 ? -17.419 5.702 14.863 1.00 94.06 166 GLU A C 1
ATOM 1312 O O . GLU A 1 166 ? -16.839 6.767 14.649 1.00 94.06 166 GLU A O 1
ATOM 1317 N N . THR A 1 167 ? -16.752 4.592 15.185 1.00 94.62 167 THR A N 1
ATOM 1318 C CA . THR A 1 167 ? -15.289 4.492 15.162 1.00 94.62 167 THR A CA 1
ATOM 1319 C C . THR A 1 167 ? -14.854 3.661 13.963 1.00 94.62 167 THR A C 1
ATOM 1321 O O . THR A 1 167 ? -15.217 2.489 13.852 1.00 94.62 167 THR A O 1
ATOM 1324 N N . ASN A 1 168 ? -14.052 4.261 13.086 1.00 95.62 168 ASN A N 1
ATOM 1325 C CA . ASN A 1 168 ? -13.559 3.647 11.856 1.00 95.62 168 ASN A CA 1
ATOM 1326 C C . ASN A 1 168 ? -12.040 3.467 11.927 1.00 95.62 168 ASN A C 1
ATOM 1328 O O . ASN A 1 168 ? -11.324 4.362 12.379 1.00 95.62 168 ASN A O 1
ATOM 1332 N N . LEU A 1 169 ? -11.546 2.314 11.477 1.00 97.19 169 LEU A N 1
ATOM 1333 C CA . LEU A 1 169 ? -10.115 2.030 11.412 1.00 97.19 169 LEU A CA 1
ATOM 1334 C C . LEU A 1 169 ? -9.585 2.360 10.016 1.00 97.19 169 LEU A C 1
ATOM 1336 O O . LEU A 1 169 ? -9.836 1.640 9.050 1.00 97.19 169 LEU A O 1
ATOM 1340 N N . LEU A 1 170 ? -8.817 3.441 9.921 1.00 97.50 170 LEU A N 1
ATOM 1341 C CA . LEU A 1 170 ? -8.066 3.775 8.713 1.00 97.50 170 LEU A CA 1
ATOM 1342 C C . LEU A 1 170 ? -6.733 3.027 8.737 1.00 97.50 170 LEU A C 1
ATOM 1344 O O . LEU A 1 170 ? -5.971 3.161 9.690 1.00 97.50 170 LEU A O 1
ATOM 1348 N N . ARG A 1 171 ? -6.469 2.240 7.694 1.00 97.88 171 ARG A N 1
ATOM 1349 C CA . ARG A 1 171 ? -5.243 1.450 7.529 1.00 97.88 171 ARG A CA 1
ATOM 1350 C C . ARG A 1 171 ? -4.371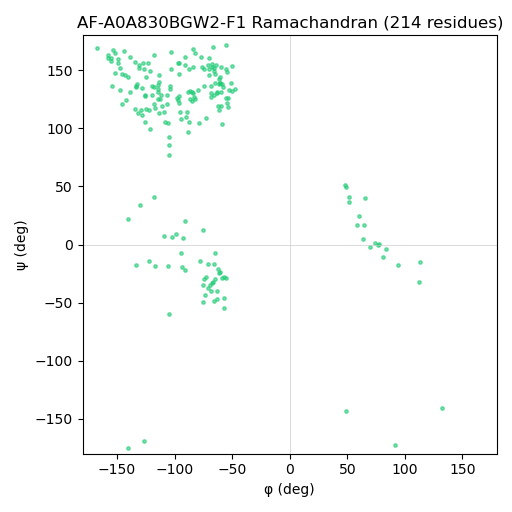 2.136 6.486 1.00 97.88 171 ARG A C 1
ATOM 1352 O O . ARG A 1 171 ? -4.579 1.934 5.291 1.00 97.88 171 ARG A O 1
ATOM 1359 N N . VAL A 1 172 ? -3.459 2.999 6.921 1.00 97.94 172 VAL A N 1
ATOM 1360 C CA . VAL A 1 172 ? -2.741 3.915 6.030 1.00 97.94 172 VAL A CA 1
ATOM 1361 C C . VAL A 1 172 ? -1.388 3.324 5.657 1.00 97.94 172 VAL A C 1
ATOM 1363 O O . VAL A 1 172 ? -0.566 3.025 6.517 1.00 97.94 172 VAL A O 1
ATOM 1366 N N . VAL A 1 173 ? -1.127 3.184 4.363 1.00 98.19 173 VAL A N 1
ATOM 1367 C CA . VAL A 1 173 ? 0.147 2.674 3.845 1.00 98.19 173 VAL A CA 1
ATOM 1368 C C . VAL A 1 173 ? 0.777 3.738 2.970 1.00 98.19 173 VAL A C 1
ATOM 1370 O O . VAL A 1 173 ? 0.134 4.230 2.046 1.00 98.19 173 VAL A O 1
ATOM 1373 N N . ASN A 1 174 ? 2.044 4.064 3.215 1.00 97.56 174 ASN A N 1
ATOM 1374 C CA . ASN A 1 174 ? 2.813 4.864 2.272 1.00 97.56 174 ASN A CA 1
ATOM 1375 C C . ASN A 1 174 ? 3.493 3.956 1.235 1.00 97.56 174 ASN A C 1
ATOM 1377 O O . ASN A 1 174 ? 4.569 3.407 1.473 1.00 97.56 174 ASN A O 1
ATOM 1381 N N . SER A 1 175 ? 2.843 3.819 0.079 1.00 96.81 175 SER A N 1
ATOM 1382 C CA . SER A 1 175 ? 3.338 3.097 -1.099 1.00 96.81 175 SER A CA 1
ATOM 1383 C C . SER A 1 175 ? 4.087 3.988 -2.105 1.00 96.81 175 SER A C 1
ATOM 1385 O O . SER A 1 175 ? 4.476 3.501 -3.169 1.00 96.81 175 SER A O 1
ATOM 1387 N N . ALA A 1 176 ? 4.325 5.267 -1.778 1.00 94.12 176 ALA A N 1
ATOM 1388 C CA . ALA A 1 176 ? 5.118 6.182 -2.599 1.00 94.12 176 ALA A CA 1
ATOM 1389 C C . ALA A 1 176 ? 6.552 5.667 -2.801 1.00 94.12 176 ALA A C 1
ATOM 1391 O O . ALA A 1 176 ? 7.093 4.903 -1.992 1.00 94.12 176 ALA A O 1
ATOM 1392 N N . LEU A 1 177 ? 7.168 6.057 -3.915 1.00 91.31 177 LEU A N 1
ATOM 1393 C CA . LEU A 1 177 ? 8.500 5.626 -4.305 1.00 91.31 177 LEU A CA 1
ATOM 1394 C C . LEU A 1 177 ? 9.592 6.310 -3.493 1.00 91.31 177 LEU A C 1
ATOM 1396 O O . LEU A 1 177 ? 10.461 5.592 -3.020 1.00 91.31 177 LEU A O 1
ATOM 1400 N N . ASN A 1 178 ? 9.561 7.639 -3.357 1.00 81.44 178 ASN A N 1
ATOM 1401 C CA . ASN A 1 178 ? 10.707 8.396 -2.827 1.00 81.44 178 ASN A CA 1
ATOM 1402 C C . ASN A 1 178 ? 10.312 9.555 -1.884 1.00 81.44 178 ASN A C 1
ATOM 1404 O O . ASN A 1 178 ? 11.062 10.528 -1.761 1.00 81.44 178 ASN A O 1
ATOM 1408 N N . GLN A 1 179 ? 9.114 9.517 -1.286 1.00 87.38 179 GLN A N 1
ATOM 1409 C CA . GLN A 1 179 ? 8.610 10.615 -0.456 1.00 87.38 179 GLN A CA 1
ATOM 1410 C C . GLN A 1 179 ? 8.034 10.157 0.883 1.00 87.38 179 GLN A C 1
ATOM 1412 O O . GLN A 1 179 ? 7.258 9.202 0.990 1.00 87.38 179 GLN A O 1
ATOM 1417 N N . GLN A 1 180 ? 8.360 10.930 1.919 1.00 92.44 180 GLN A N 1
ATOM 1418 C CA . GLN A 1 180 ? 7.674 10.873 3.204 1.00 92.44 180 GLN A CA 1
ATOM 1419 C C . GLN A 1 180 ? 6.424 11.742 3.126 1.00 92.44 180 GLN A C 1
ATOM 1421 O O . GLN A 1 180 ? 6.494 12.903 2.727 1.00 92.44 180 GLN A O 1
ATOM 1426 N N . LEU A 1 181 ? 5.284 11.196 3.538 1.00 94.19 181 LEU A N 1
ATOM 1427 C CA . LEU A 1 181 ? 3.999 11.871 3.398 1.00 94.19 181 LEU A CA 1
ATOM 1428 C C . LEU A 1 181 ? 3.415 12.223 4.762 1.00 94.19 181 LEU A C 1
ATOM 1430 O O . LEU A 1 181 ? 3.472 11.436 5.710 1.00 94.19 181 LEU A O 1
ATOM 1434 N N . PHE A 1 182 ? 2.825 13.414 4.847 1.00 95.19 182 PHE A N 1
ATOM 1435 C CA . PHE A 1 182 ? 2.011 13.818 5.985 1.00 95.19 182 PHE A CA 1
ATOM 1436 C C . PHE A 1 182 ? 0.537 13.566 5.678 1.00 95.19 182 PHE A C 1
ATOM 1438 O O . PHE A 1 182 ? 0.013 14.032 4.670 1.00 95.19 182 PHE A O 1
ATOM 1445 N N . PHE A 1 183 ? -0.144 12.866 6.578 1.00 95.88 183 PHE A N 1
ATOM 1446 C CA . PHE A 1 183 ? -1.559 12.543 6.478 1.00 95.88 183 PHE A CA 1
ATOM 1447 C C . PHE A 1 183 ? -2.341 13.160 7.641 1.00 95.88 183 PHE A C 1
ATOM 1449 O O . PHE A 1 183 ? -1.932 13.080 8.805 1.00 95.88 183 PHE A O 1
ATOM 1456 N N . LYS A 1 184 ? -3.488 13.765 7.325 1.00 96.81 184 LYS A N 1
ATOM 1457 C CA . LYS A 1 184 ? -4.468 14.270 8.292 1.00 96.81 184 LYS A CA 1
ATOM 1458 C C . LYS A 1 184 ? -5.875 14.181 7.712 1.00 96.81 184 LYS A C 1
ATOM 1460 O O . LYS A 1 184 ? -6.051 14.254 6.501 1.00 96.81 184 LYS A O 1
ATOM 1465 N N . VAL A 1 185 ? -6.867 14.127 8.593 1.00 97.00 185 VAL A N 1
ATOM 1466 C CA . VAL A 1 185 ? -8.284 14.263 8.238 1.00 97.00 185 VAL A CA 1
ATOM 1467 C C . VAL A 1 185 ? -8.784 15.576 8.835 1.00 97.00 185 VAL A C 1
ATOM 1469 O O . VAL A 1 185 ? -8.589 15.838 10.024 1.00 97.00 185 VAL A O 1
ATOM 1472 N N . ALA A 1 186 ? -9.362 16.449 8.008 1.00 96.69 186 ALA A N 1
ATOM 1473 C CA . ALA A 1 186 ? -9.830 17.757 8.460 1.00 96.69 186 ALA A CA 1
ATOM 1474 C C . ALA A 1 186 ? -10.851 17.602 9.597 1.00 96.69 186 ALA A C 1
ATOM 1476 O O . ALA A 1 186 ? -11.734 16.754 9.527 1.00 96.69 186 ALA A O 1
ATOM 1477 N N . ASN A 1 187 ? -10.714 18.413 10.649 1.00 95.69 187 ASN A N 1
ATOM 1478 C CA . ASN A 1 187 ? -11.586 18.414 11.831 1.00 95.69 187 ASN A CA 1
ATOM 1479 C C . ASN A 1 187 ? -11.676 17.082 12.601 1.00 95.69 187 ASN A C 1
ATOM 1481 O O . ASN A 1 187 ? -12.560 16.926 13.437 1.00 95.69 187 ASN A O 1
ATOM 1485 N N . HIS A 1 188 ? -10.740 16.153 12.385 1.00 95.88 188 HIS A N 1
ATOM 1486 C CA . HIS A 1 188 ? -10.684 14.883 13.105 1.00 95.88 188 HIS A CA 1
ATOM 1487 C C . HIS A 1 188 ? -9.317 14.689 13.767 1.00 95.88 188 HIS A C 1
ATOM 1489 O O . HIS A 1 188 ? -8.272 15.069 13.233 1.00 95.88 188 HIS A O 1
ATOM 1495 N N . LYS A 1 189 ? -9.324 14.077 14.954 1.00 96.62 189 LYS A N 1
ATOM 1496 C CA . LYS A 1 189 ? -8.116 13.554 15.597 1.00 96.62 189 LYS A CA 1
ATOM 1497 C C . LYS A 1 189 ? -7.986 12.065 15.276 1.00 96.62 189 LYS A C 1
ATOM 1499 O O . LYS A 1 189 ? -8.984 11.363 15.183 1.00 96.62 189 LYS A O 1
ATOM 1504 N N . LEU A 1 190 ? -6.752 11.592 15.146 1.00 96.94 190 LEU A N 1
ATOM 1505 C CA . LEU A 1 190 ? -6.407 10.208 14.840 1.00 96.94 190 LEU A CA 1
ATOM 1506 C C . LEU A 1 190 ? -5.751 9.559 16.059 1.00 96.94 190 LEU A C 1
ATOM 1508 O O . LEU A 1 190 ? -4.674 9.989 16.490 1.00 96.94 190 LEU A O 1
ATOM 1512 N N . THR A 1 191 ? -6.365 8.506 16.590 1.00 97.88 191 THR A N 1
ATOM 1513 C CA . THR A 1 191 ? -5.752 7.640 17.602 1.00 97.88 191 THR A CA 1
ATOM 1514 C C . THR A 1 191 ? -5.004 6.517 16.899 1.00 97.88 191 THR A C 1
ATOM 1516 O O . THR A 1 191 ? -5.617 5.687 16.236 1.00 97.88 191 THR A O 1
ATOM 1519 N N . VAL A 1 192 ? -3.676 6.490 17.023 1.00 97.50 192 VAL A N 1
ATOM 1520 C CA . VAL A 1 192 ? -2.872 5.403 16.448 1.00 97.50 192 VAL A CA 1
ATOM 1521 C C . VAL A 1 192 ? -2.792 4.252 17.418 1.00 97.50 192 VAL A C 1
ATOM 1523 O O . VAL A 1 192 ? -2.490 4.455 18.591 1.00 97.50 192 VAL A O 1
ATOM 1526 N N . VAL A 1 193 ? -3.049 3.064 16.885 1.00 97.75 193 VAL A N 1
ATOM 1527 C CA . VAL A 1 193 ? -3.148 1.806 17.628 1.00 97.75 193 VAL A CA 1
ATOM 1528 C C . VAL A 1 193 ? -2.157 0.748 17.140 1.00 97.75 193 VAL A C 1
ATOM 1530 O O . VAL A 1 193 ? -1.904 -0.215 17.858 1.00 97.75 193 VAL A O 1
ATOM 1533 N N . GLY A 1 194 ? -1.540 0.933 15.968 1.00 96.62 194 GLY A N 1
ATOM 1534 C CA . GLY A 1 194 ? -0.520 0.032 15.439 1.00 96.62 194 GLY A CA 1
ATOM 1535 C C . GLY A 1 194 ? 0.458 0.711 14.481 1.00 96.62 194 GLY A C 1
ATOM 1536 O O . GLY A 1 194 ? 0.258 1.852 14.068 1.00 96.62 194 GLY A O 1
ATOM 1537 N N . ALA A 1 195 ? 1.547 0.009 14.191 1.00 96.50 195 ALA A N 1
ATOM 1538 C CA . ALA A 1 195 ? 2.517 0.314 13.146 1.00 96.50 195 ALA A CA 1
ATOM 1539 C C . ALA A 1 195 ? 3.212 -0.990 12.719 1.00 96.50 195 ALA A C 1
ATOM 1541 O O . ALA A 1 195 ? 3.563 -1.804 13.571 1.00 96.50 195 ALA A O 1
ATOM 1542 N N . ASP A 1 196 ? 3.379 -1.194 11.413 1.00 94.88 196 ASP A N 1
ATOM 1543 C CA . ASP A 1 196 ? 4.069 -2.321 10.772 1.00 94.88 196 ASP A CA 1
ATOM 1544 C C . ASP A 1 196 ? 3.639 -3.694 11.332 1.00 94.88 196 ASP A C 1
ATOM 1546 O O . ASP A 1 196 ? 4.443 -4.527 11.760 1.00 94.88 196 ASP A O 1
ATOM 1550 N N . ALA A 1 197 ? 2.318 -3.905 11.369 1.00 95.88 197 ALA A N 1
ATOM 1551 C CA . ALA A 1 197 ? 1.655 -5.083 11.939 1.00 95.88 197 ALA A CA 1
ATOM 1552 C C . ALA A 1 197 ? 2.078 -5.441 13.379 1.00 95.88 197 ALA A C 1
ATOM 1554 O O . ALA A 1 197 ? 2.185 -6.616 13.747 1.00 95.88 197 ALA A O 1
ATOM 1555 N N . SER A 1 198 ? 2.316 -4.407 14.190 1.00 94.75 198 SER A N 1
ATOM 1556 C CA . SER A 1 198 ? 2.508 -4.494 15.636 1.00 94.75 198 SER A CA 1
ATOM 1557 C C . SER A 1 198 ? 1.683 -3.419 16.344 1.00 94.75 198 SER A C 1
ATOM 1559 O O . SER A 1 198 ? 1.664 -2.259 15.929 1.00 94.75 198 SER A O 1
ATOM 1561 N N . TYR A 1 199 ? 0.998 -3.781 17.428 1.00 96.75 199 TYR A N 1
ATOM 1562 C CA . TYR A 1 199 ? 0.260 -2.804 18.230 1.00 96.75 199 TYR A CA 1
ATOM 1563 C C . TYR A 1 199 ? 1.214 -1.877 18.988 1.00 96.75 199 TYR A C 1
ATOM 1565 O O . TYR A 1 199 ? 2.278 -2.289 19.449 1.00 96.75 199 TYR A O 1
ATOM 1573 N N . VAL A 1 200 ? 0.810 -0.618 19.147 1.00 96.06 200 VAL A N 1
ATOM 1574 C CA . VAL A 1 200 ? 1.553 0.386 19.921 1.00 96.06 200 VAL A CA 1
ATOM 1575 C C . VAL A 1 200 ? 0.723 0.869 21.103 1.00 96.06 200 VAL A C 1
ATOM 1577 O O . VAL A 1 200 ? -0.499 0.727 21.116 1.00 96.06 200 VAL A O 1
ATOM 1580 N N . LYS A 1 201 ? 1.371 1.500 22.090 1.00 96.94 201 LYS A N 1
ATOM 1581 C CA . LYS A 1 201 ? 0.645 2.224 23.141 1.00 96.94 201 LYS A CA 1
ATOM 1582 C C . LYS A 1 201 ? -0.191 3.333 22.484 1.00 96.94 201 LYS A C 1
ATOM 1584 O O . LYS A 1 201 ? 0.416 4.206 21.859 1.00 96.94 201 LYS A O 1
ATOM 1589 N N . PRO A 1 202 ? -1.532 3.333 22.614 1.00 97.38 202 PRO A N 1
ATOM 1590 C CA . PRO A 1 202 ? -2.360 4.265 21.869 1.00 97.38 202 PRO A CA 1
ATOM 1591 C C . PRO A 1 202 ? -2.055 5.725 22.186 1.00 97.38 202 PRO A C 1
ATOM 1593 O O . PRO A 1 202 ? -1.855 6.099 23.344 1.00 97.38 202 PRO A O 1
ATOM 1596 N N . PHE A 1 203 ? -2.049 6.559 21.149 1.00 96.50 203 PHE A N 1
ATOM 1597 C CA . PHE A 1 203 ? -1.883 8.001 21.297 1.00 96.50 203 PHE A CA 1
ATOM 1598 C C . PHE A 1 203 ? -2.569 8.772 20.175 1.00 96.50 203 PHE A C 1
ATOM 1600 O O . PHE A 1 203 ? -2.639 8.328 19.025 1.00 96.50 203 PHE A O 1
ATOM 1607 N N . THR A 1 204 ? -3.052 9.961 20.518 1.00 97.38 204 THR A N 1
ATOM 1608 C CA . THR A 1 204 ? -3.881 10.785 19.640 1.00 97.38 204 THR A CA 1
ATOM 1609 C C . THR A 1 204 ? -3.080 11.943 19.056 1.00 97.38 204 THR A C 1
ATOM 1611 O O . THR A 1 204 ? -2.340 12.614 19.767 1.00 97.38 204 THR A O 1
ATOM 1614 N N . THR A 1 205 ? -3.250 12.205 17.762 1.00 96.44 205 THR A N 1
ATOM 1615 C CA . THR A 1 205 ? -2.641 13.343 17.055 1.00 96.44 205 THR A CA 1
ATOM 1616 C C . THR A 1 205 ? -3.592 13.892 15.994 1.00 96.44 205 THR A C 1
ATOM 1618 O O . THR A 1 205 ? -4.562 13.237 15.626 1.00 96.44 205 THR A O 1
ATOM 1621 N N . SER A 1 206 ? -3.307 15.078 15.466 1.00 95.25 206 SER A N 1
ATOM 1622 C CA . SER A 1 206 ? -3.996 15.655 14.305 1.00 95.25 206 SER A CA 1
ATOM 1623 C C . SER A 1 206 ? -3.302 15.358 12.971 1.00 95.25 206 SER A C 1
ATOM 1625 O O . SER A 1 206 ? -3.931 15.485 11.924 1.00 95.25 206 SER A O 1
ATOM 1627 N N . VAL A 1 207 ? -2.018 14.984 12.991 1.00 93.19 207 VAL A N 1
ATOM 1628 C CA . VAL A 1 207 ? -1.213 14.727 11.789 1.00 93.19 207 VAL A CA 1
ATOM 1629 C C . VAL A 1 207 ? -0.257 13.558 11.999 1.00 93.19 207 VAL A C 1
ATOM 1631 O O . VAL A 1 207 ? 0.262 13.345 13.101 1.00 93.19 207 VAL A O 1
ATOM 1634 N N . ARG A 1 208 ? -0.026 12.793 10.932 1.00 88.00 208 ARG A N 1
ATOM 1635 C CA . ARG A 1 208 ? 0.877 11.644 10.900 1.00 88.00 208 ARG A CA 1
ATOM 1636 C C . ARG A 1 208 ? 1.895 11.786 9.786 1.00 88.00 208 ARG A C 1
ATOM 1638 O O . ARG A 1 208 ? 1.507 11.974 8.646 1.00 88.00 208 ARG A O 1
ATOM 1645 N N . GLN A 1 209 ? 3.172 11.651 10.124 1.00 90.69 209 GLN A N 1
ATOM 1646 C CA . GLN A 1 209 ? 4.239 11.451 9.149 1.00 90.69 209 GLN A CA 1
ATOM 1647 C C . GLN A 1 209 ? 4.404 9.953 8.895 1.00 90.69 209 GLN A C 1
ATOM 1649 O O . GLN A 1 209 ? 4.478 9.166 9.843 1.00 90.69 209 GLN A O 1
ATOM 1654 N N . LEU A 1 210 ? 4.453 9.574 7.625 1.00 87.50 210 LEU A N 1
ATOM 1655 C CA . LEU A 1 210 ? 4.648 8.209 7.161 1.00 87.50 210 LEU A CA 1
ATOM 1656 C C . LEU A 1 210 ? 5.890 8.192 6.276 1.00 87.50 210 LEU A C 1
ATOM 1658 O O . LEU A 1 210 ? 5.906 8.826 5.219 1.00 87.50 210 LEU A O 1
ATOM 1662 N N . HIS A 1 211 ? 6.928 7.471 6.697 1.00 83.19 211 HIS A N 1
ATOM 1663 C CA . HIS A 1 211 ? 8.060 7.207 5.810 1.00 83.19 211 HIS A CA 1
ATOM 1664 C C . HIS A 1 211 ? 7.646 6.237 4.707 1.00 83.19 211 HIS A C 1
ATOM 1666 O O . HIS A 1 211 ? 6.649 5.525 4.844 1.00 83.19 211 HIS A O 1
ATOM 1672 N N . GLU A 1 212 ? 8.414 6.207 3.623 1.00 68.44 212 GLU A N 1
ATOM 1673 C CA . GLU A 1 212 ? 8.238 5.204 2.578 1.00 68.44 212 GLU A CA 1
ATOM 1674 C C . GLU A 1 212 ? 8.199 3.802 3.178 1.00 68.44 212 GLU A C 1
ATOM 1676 O O . GLU A 1 212 ? 8.980 3.463 4.070 1.00 68.44 212 GLU A O 1
ATOM 1681 N N . SER A 1 213 ? 7.296 2.982 2.654 1.00 67.56 213 SER A N 1
ATOM 1682 C CA . SER A 1 213 ? 7.089 1.594 3.059 1.00 67.56 213 SER A CA 1
ATOM 1683 C C . SER A 1 213 ? 6.482 1.364 4.446 1.00 67.56 213 SER A C 1
ATOM 1685 O O . SER A 1 213 ? 6.200 0.214 4.778 1.00 67.56 213 SER A O 1
ATOM 1687 N N . GLN A 1 214 ? 6.206 2.414 5.229 1.00 64.94 214 GLN A N 1
ATOM 1688 C CA . GLN A 1 214 ? 5.506 2.263 6.508 1.00 64.94 214 GLN A CA 1
ATOM 1689 C C . GLN A 1 214 ? 4.014 1.991 6.307 1.00 64.94 214 GLN A C 1
ATOM 1691 O O . GLN A 1 214 ? 3.340 2.676 5.529 1.00 64.94 214 GLN A O 1
ATOM 1696 N N . ALA A 1 215 ? 3.492 1.040 7.081 1.00 63.44 215 ALA A N 1
ATOM 1697 C CA . ALA A 1 215 ? 2.067 0.752 7.188 1.00 63.44 215 ALA A CA 1
ATOM 1698 C C . ALA A 1 215 ? 1.610 1.023 8.627 1.00 63.44 215 ALA A C 1
ATOM 1700 O O . ALA A 1 215 ? 2.106 0.412 9.570 1.00 63.44 215 ALA A O 1
ATOM 1701 N N . ARG A 1 216 ? 0.692 1.970 8.827 1.00 60.12 216 ARG A N 1
ATOM 1702 C CA . ARG A 1 216 ? 0.240 2.407 10.157 1.00 60.12 216 ARG A CA 1
ATOM 1703 C C . ARG A 1 216 ? -1.276 2.398 10.298 1.00 60.12 216 ARG A C 1
ATOM 1705 O O . ARG A 1 216 ? -1.986 2.561 9.281 1.00 60.12 216 ARG A O 1
#

Nearest PDB structures (foldseek):
  6klg-assembly1_A  TM=9.971E-01  e=2.170E-28  Zea mays
  6h5y-assembly1_A  TM=8.379E-01  e=7.891E-16  Aspergillus oryzae
  3t6v-assembly1_A  TM=8.074E-01  e=7.004E-16  Steccherinum ochraceum
  4e9w-assembly1_A  TM=8.632E-01  e=1.226E-14  uncultured bacterium
  4a2g-assembly1_A  TM=8.414E-01  e=1.226E-14  Coriolopsis gallica

Sequence (216 aa):
MYPGPTLEVNNGDTLVVKVTNRARYNVTIHWHGVRQMRTAWADGPEFVTQCPIRPGKSYTYRFTIQGQEGTLWWHAHSSWLRATVYGALVIRPREGDSYPFPKPKSETPLLLGEWWDANPIDVVRQATRTGAAPNVSDAYTINGQPGDLYNCSSKDTIIVPVDSGETNLLRVVNSALNQQLFFKVANHKLTVVGADASYVKPFTTSVRQLHESQAR

pLDDT: mean 95.72, std 5.36, range [60.12, 98.75]

Secondary structure (DSSP, 8-state):
--SPPPEEEETT-EEEEEEE--SSS-B-EEEET---TT-GGGS--BTTTB--B-TT-EEEEEEE--S--EEEEEEE-STTGGGTSEEEEEEEPPTT---SSPPPSEEEEEEEEEE-SS-HHHHHHHHHHH-SPPPPPSEEEETTB--TTSTTTTTS-------TT--EEEEEEE--SS--EEE--TT--EEEEEETTEEEEEEEES-EEE-TT-B-

InterPro domains:
  IPR001117 Multicopper oxidase, second cupredoxin domain [PF00394] (107-212)
  IPR008972 Cupredoxin [G3DSA:2.60.40.420] (1-103)
  IPR008972 Cupredoxin [G3DSA:2.60.40.420] (105-215)
  IPR008972 Cupredoxin [SSF49503] (2-120)
  IPR008972 Cupredoxin [SSF49503] (101-211)
  IPR011707 Multicopper oxidase-like, N-terminal [PF07732] (1-95)
  IPR034285 Laccase, second cupredoxin domain [cd13875] (109-207)
  IPR034288 Laccase, first cupredoxin domain [cd13849] (1-93)
  IPR045087 Multicopper oxidase [PTHR11709] (2-214)

Foldseek 3Di:
DWPDDEAEEEAFDKDKDKDFAQDQDFWWKAFFLQPCVVNLCLHTADPPNDDTQHHRGIDMRIDTRHPFAAKAKMAINPQVRLLTHIGIYHYHYHVVDDAPDPDFPEEDEWEKEFAAPDDSNVQVVVCVVVVHDGDGGPAIDTSNARDDPDPPGPVPHDDDDDDPPGGYHYWYFHSYDADWDKDFDPPDKDWQQDKSRGGDDTDIDRMDIGDHRIID

Solvent-accessible surface area (backbone atoms only — not comparable to full-atom values): 12261 Å² total; per-residue (Å²): 123,68,46,37,74,70,44,78,46,39,34,63,40,70,53,74,47,76,48,68,33,80,50,96,53,64,38,26,57,21,50,50,87,62,83,47,82,96,29,53,75,46,40,18,44,50,80,74,48,33,78,56,35,42,57,80,34,69,49,72,35,58,50,64,43,74,93,43,36,42,37,40,33,34,28,34,36,32,87,53,47,31,64,62,38,29,27,46,29,40,28,39,56,32,92,94,57,72,71,100,54,83,83,53,80,47,77,45,81,39,41,32,33,47,38,54,94,58,61,55,61,57,42,54,48,49,16,67,75,68,72,47,81,57,78,78,62,78,37,55,21,45,58,70,25,60,20,72,89,44,87,98,26,54,90,65,36,79,80,83,90,79,64,90,93,64,52,69,42,70,39,38,29,27,53,26,88,89,50,70,45,78,48,68,53,88,101,44,75,47,71,44,52,45,44,68,23,35,75,48,86,72,50,76,39,61,68,43,81,35,49,56,74,39,17,62

Organism: NCBI:txid374723

Mean predicted aligned error: 3.36 Å

Radius of gyration: 18.08 Å; Cα contacts (8 Å, |Δi|>4): 477; chains: 1; bounding box: 46×40×44 Å